Protein AF-A0A5J4WRU7-F1 (afdb_monomer)

Organism: NCBI:txid222440

Structure (mmCIF, N/CA/C/O backbone):
data_AF-A0A5J4WRU7-F1
#
_entry.id   AF-A0A5J4WRU7-F1
#
loop_
_atom_site.group_PDB
_atom_site.id
_atom_site.type_symbol
_atom_site.label_atom_id
_atom_site.label_alt_id
_atom_site.label_comp_id
_atom_site.label_asym_id
_atom_site.label_entity_id
_atom_site.label_seq_id
_atom_site.pdbx_PDB_ins_code
_atom_site.Cartn_x
_atom_site.Cartn_y
_atom_site.Cartn_z
_atom_site.occupancy
_atom_site.B_iso_or_equiv
_atom_site.auth_seq_id
_atom_site.auth_comp_id
_atom_site.auth_asym_id
_atom_site.auth_atom_id
_atom_site.pdbx_PDB_model_num
ATOM 1 N N . MET A 1 1 ? 45.100 0.100 -22.884 1.00 56.81 1 MET A N 1
ATOM 2 C CA . MET A 1 1 ? 43.752 0.332 -22.315 1.00 56.81 1 MET A CA 1
ATOM 3 C C . MET A 1 1 ? 43.927 0.961 -20.944 1.00 56.81 1 MET A C 1
ATOM 5 O O . MET A 1 1 ? 44.707 0.434 -20.164 1.00 56.81 1 MET A O 1
ATOM 9 N N . CYS A 1 2 ? 43.310 2.115 -20.687 1.00 66.25 2 CYS A N 1
ATOM 10 C CA . CYS A 1 2 ? 43.523 2.857 -19.444 1.00 66.25 2 CYS A CA 1
ATOM 11 C C . CYS A 1 2 ? 42.780 2.158 -18.286 1.00 66.25 2 CYS A C 1
ATOM 13 O O . CYS A 1 2 ? 41.562 1.990 -18.392 1.00 66.25 2 CYS A O 1
ATOM 15 N N . PRO A 1 3 ? 43.458 1.733 -17.206 1.00 76.00 3 PRO A N 1
ATOM 16 C CA . PRO A 1 3 ? 42.830 0.981 -16.115 1.00 76.00 3 PRO A CA 1
ATOM 17 C C . PRO A 1 3 ? 41.679 1.750 -15.449 1.00 76.00 3 PRO A C 1
ATOM 19 O O . PRO A 1 3 ? 40.687 1.147 -15.052 1.00 76.00 3 PRO A O 1
ATOM 22 N N . THR A 1 4 ? 41.735 3.083 -15.424 1.00 78.31 4 THR A N 1
ATOM 23 C CA . THR A 1 4 ? 40.661 3.960 -14.926 1.00 78.31 4 THR A CA 1
ATOM 24 C C . THR A 1 4 ? 39.339 3.803 -15.677 1.00 78.31 4 THR A C 1
ATOM 26 O O . THR A 1 4 ? 38.284 3.863 -15.052 1.00 78.31 4 THR A O 1
ATOM 29 N N . LEU A 1 5 ? 39.362 3.543 -16.988 1.00 78.44 5 LEU A N 1
ATOM 30 C CA . LEU A 1 5 ? 38.136 3.304 -17.764 1.00 78.44 5 LEU A CA 1
ATOM 31 C C . LEU A 1 5 ? 37.494 1.954 -17.424 1.00 78.44 5 LEU A C 1
ATOM 33 O O . LEU A 1 5 ? 36.272 1.835 -17.451 1.00 78.44 5 LEU A O 1
ATOM 37 N N . ILE A 1 6 ? 38.307 0.955 -17.072 1.00 79.25 6 ILE A N 1
ATOM 38 C CA . ILE A 1 6 ? 37.827 -0.370 -16.660 1.00 79.25 6 ILE A CA 1
ATOM 39 C C . ILE A 1 6 ? 37.179 -0.280 -15.275 1.00 79.25 6 ILE A C 1
ATOM 41 O O . ILE A 1 6 ? 36.079 -0.788 -15.082 1.00 79.25 6 ILE A O 1
ATOM 45 N N . PHE A 1 7 ? 37.807 0.421 -14.326 1.00 80.62 7 PHE A N 1
ATOM 46 C CA . PHE A 1 7 ? 37.205 0.645 -13.008 1.00 80.62 7 PHE A CA 1
ATOM 47 C C . PHE A 1 7 ? 35.910 1.457 -13.092 1.00 80.62 7 PHE A C 1
ATOM 49 O O . PHE A 1 7 ? 34.941 1.111 -12.423 1.00 80.62 7 PHE A O 1
ATOM 56 N N . LEU A 1 8 ? 35.855 2.480 -13.951 1.00 81.44 8 LEU A N 1
ATOM 57 C CA . LEU A 1 8 ? 34.637 3.259 -14.166 1.00 81.44 8 LEU A CA 1
ATOM 58 C C . LEU A 1 8 ? 33.511 2.409 -14.775 1.00 81.44 8 LEU A C 1
ATOM 60 O O . LEU A 1 8 ? 32.374 2.495 -14.317 1.00 81.44 8 LEU A O 1
ATOM 64 N N . SER A 1 9 ? 33.806 1.562 -15.769 1.00 78.19 9 SER A N 1
ATOM 65 C CA . SER A 1 9 ? 32.775 0.716 -16.389 1.00 78.19 9 SER A CA 1
ATOM 66 C C . SER A 1 9 ? 32.257 -0.361 -15.434 1.00 78.19 9 SER A C 1
ATOM 68 O O . SER A 1 9 ? 31.048 -0.588 -15.368 1.00 78.19 9 SER A O 1
ATOM 70 N N . LEU A 1 10 ? 33.143 -0.973 -14.642 1.00 76.25 10 LEU A N 1
ATOM 71 C CA . LEU A 1 10 ? 32.765 -1.943 -13.614 1.00 76.25 10 LEU A CA 1
ATOM 72 C C . LEU A 1 10 ? 31.945 -1.290 -12.498 1.00 76.25 10 LEU A C 1
ATOM 74 O O . LEU A 1 10 ? 30.965 -1.875 -12.040 1.00 76.25 10 LEU A O 1
ATOM 78 N N . TYR A 1 11 ? 32.300 -0.069 -12.097 1.00 77.00 11 TYR A N 1
ATOM 79 C CA . TYR A 1 11 ? 31.550 0.697 -11.104 1.00 77.00 11 TYR A CA 1
ATOM 80 C C . TYR A 1 11 ? 30.139 1.052 -11.597 1.00 77.00 11 TYR A C 1
ATOM 82 O O . TYR A 1 11 ? 29.166 0.855 -10.870 1.00 77.00 11 TYR A O 1
ATOM 90 N N . LEU A 1 12 ? 30.005 1.488 -12.854 1.00 73.12 12 LEU A N 1
ATOM 91 C CA . LEU A 1 12 ? 28.704 1.770 -13.475 1.00 73.12 12 LEU A CA 1
ATOM 92 C C . LEU A 1 12 ? 27.843 0.506 -13.634 1.00 73.12 12 LEU A C 1
ATOM 94 O O . LEU A 1 12 ? 26.636 0.540 -13.388 1.00 73.12 12 LEU A O 1
ATOM 98 N N . MET A 1 13 ? 28.452 -0.628 -13.992 1.00 71.81 13 MET A N 1
ATOM 99 C CA . MET A 1 13 ? 27.760 -1.920 -13.995 1.00 71.81 13 MET A CA 1
ATOM 100 C C . MET A 1 13 ? 27.267 -2.286 -12.592 1.00 71.81 13 MET A C 1
ATOM 102 O O . MET A 1 13 ? 26.095 -2.600 -12.427 1.00 71.81 13 MET A O 1
ATOM 106 N N . MET A 1 14 ? 28.111 -2.183 -11.563 1.00 69.19 14 MET A N 1
ATOM 107 C CA . MET A 1 14 ? 27.720 -2.497 -10.181 1.00 69.19 14 MET A CA 1
ATOM 108 C C . MET A 1 14 ? 26.562 -1.631 -9.680 1.00 69.19 14 MET A C 1
ATOM 110 O O . MET A 1 14 ? 25.648 -2.153 -9.044 1.00 69.19 14 MET A O 1
ATOM 114 N N . PHE A 1 15 ? 26.548 -0.342 -10.027 1.00 65.06 15 PHE A N 1
ATOM 115 C CA . PHE A 1 15 ? 25.448 0.558 -9.673 1.00 65.06 15 PHE A CA 1
ATOM 116 C C . PHE A 1 15 ? 24.118 0.169 -10.328 1.00 65.06 15 PHE A C 1
ATOM 118 O O . PHE A 1 15 ? 23.064 0.284 -9.713 1.00 65.06 15 PHE A O 1
ATOM 125 N N . THR A 1 16 ? 24.151 -0.318 -11.567 1.00 66.75 16 THR A N 1
ATOM 126 C CA . THR A 1 16 ? 22.931 -0.639 -12.325 1.00 66.75 16 THR A CA 1
ATOM 127 C C . THR A 1 16 ? 22.390 -2.040 -12.044 1.00 66.75 16 THR A C 1
ATOM 129 O O . THR A 1 16 ? 21.214 -2.294 -12.291 1.00 66.75 16 THR A O 1
ATOM 132 N N . ILE A 1 17 ? 23.205 -2.943 -11.489 1.00 70.75 17 ILE A N 1
ATOM 133 C CA . ILE A 1 17 ? 22.801 -4.321 -11.163 1.00 70.75 17 ILE A CA 1
ATOM 134 C C . ILE A 1 17 ? 21.774 -4.372 -10.025 1.00 70.75 17 ILE A C 1
ATOM 136 O O . ILE A 1 17 ? 20.971 -5.297 -9.996 1.00 70.75 17 ILE A O 1
ATOM 140 N N . GLY A 1 18 ? 21.792 -3.418 -9.092 1.00 70.62 18 GLY A N 1
ATOM 141 C CA . GLY A 1 18 ? 20.947 -3.459 -7.893 1.00 70.62 18 GLY A CA 1
ATOM 142 C C . GLY A 1 18 ? 19.512 -2.962 -8.078 1.00 70.62 18 GLY A C 1
ATOM 143 O O . GLY A 1 18 ? 18.672 -3.272 -7.239 1.00 70.62 18 GLY A O 1
ATOM 144 N N . HIS A 1 19 ? 19.235 -2.214 -9.147 1.00 82.06 19 HIS A N 1
ATOM 145 C CA . HIS A 1 19 ? 17.933 -1.585 -9.365 1.00 82.06 19 HIS A CA 1
ATOM 146 C C . HIS A 1 19 ? 17.038 -2.431 -10.264 1.00 82.06 19 HIS A C 1
ATOM 148 O O . HIS A 1 19 ? 17.501 -3.048 -11.227 1.00 82.06 19 HIS A O 1
ATOM 154 N N . ASP A 1 20 ? 15.744 -2.432 -9.966 1.00 86.88 20 ASP A N 1
ATOM 155 C CA . ASP A 1 20 ? 14.718 -2.968 -10.848 1.00 86.88 20 ASP A CA 1
ATOM 156 C C . ASP A 1 20 ? 14.647 -2.133 -12.151 1.00 86.88 20 ASP A C 1
ATOM 158 O O . ASP A 1 20 ? 15.290 -1.094 -12.298 1.00 86.88 20 ASP A O 1
ATOM 162 N N . ILE A 1 21 ? 13.903 -2.592 -13.158 1.00 89.19 21 ILE A N 1
ATOM 163 C CA . ILE A 1 21 ? 13.735 -1.850 -14.427 1.00 89.19 21 ILE A CA 1
ATOM 164 C C . ILE A 1 21 ? 12.466 -1.005 -14.416 1.00 89.19 21 ILE A C 1
ATOM 166 O O . ILE A 1 21 ? 12.392 0.024 -15.082 1.00 89.19 21 ILE A O 1
ATOM 170 N N . LYS A 1 22 ? 11.434 -1.488 -13.728 1.00 90.38 22 LYS A N 1
ATOM 171 C CA . LYS A 1 22 ? 10.154 -0.799 -13.600 1.00 90.38 22 LYS A CA 1
ATOM 172 C C . LYS A 1 22 ? 9.410 -1.303 -12.379 1.00 90.38 22 LYS A C 1
ATOM 174 O O . LYS A 1 22 ? 9.578 -2.463 -11.990 1.00 90.38 22 LYS A O 1
ATOM 179 N N . ALA A 1 23 ? 8.516 -0.470 -11.871 1.00 92.62 23 ALA A N 1
ATOM 180 C CA . ALA A 1 23 ? 7.528 -0.858 -10.885 1.00 92.62 23 ALA A CA 1
ATOM 181 C C . ALA A 1 23 ? 6.121 -0.486 -11.356 1.00 92.62 23 ALA A C 1
ATOM 183 O O . ALA A 1 23 ? 5.930 0.405 -12.183 1.00 92.62 23 ALA A O 1
ATOM 184 N N . THR A 1 24 ? 5.120 -1.179 -10.837 1.00 93.44 24 THR A N 1
ATOM 185 C CA . THR A 1 24 ? 3.712 -0.848 -11.033 1.00 93.44 24 THR A CA 1
ATOM 186 C C . THR A 1 24 ? 3.000 -0.990 -9.701 1.00 93.44 24 THR A C 1
ATOM 188 O O . THR A 1 24 ? 3.195 -1.970 -8.984 1.00 93.44 24 THR A O 1
ATOM 191 N N . VAL A 1 25 ? 2.187 0.006 -9.361 1.00 93.19 25 VAL A N 1
ATOM 192 C CA . VAL A 1 25 ? 1.379 0.014 -8.143 1.00 93.19 25 VAL A CA 1
ATOM 193 C C . VAL A 1 25 ? -0.078 0.032 -8.562 1.00 93.19 25 VAL A C 1
ATOM 195 O O . VAL A 1 25 ? -0.502 0.900 -9.320 1.00 93.19 25 VAL A O 1
ATOM 198 N N . THR A 1 26 ? -0.846 -0.937 -8.083 1.00 92.88 26 THR A N 1
ATOM 199 C CA . THR A 1 26 ? -2.276 -1.046 -8.379 1.00 92.88 26 THR A CA 1
ATOM 200 C C . THR A 1 26 ? -3.072 -1.193 -7.097 1.00 92.88 26 THR A C 1
ATOM 202 O O . THR A 1 26 ? -2.730 -1.985 -6.221 1.00 92.88 26 THR A O 1
ATOM 205 N N . TYR A 1 27 ? -4.155 -0.428 -6.997 1.00 91.75 27 TYR A N 1
ATOM 206 C CA . TYR A 1 27 ? -5.138 -0.549 -5.929 1.00 91.75 27 TYR A CA 1
ATOM 207 C C . TYR A 1 27 ? -6.409 -1.196 -6.479 1.00 91.75 27 TYR A C 1
ATOM 209 O O . TYR A 1 27 ? -6.994 -0.697 -7.441 1.00 91.75 27 TYR A O 1
ATOM 217 N N . ASN A 1 28 ? -6.838 -2.296 -5.864 1.00 92.25 28 ASN A N 1
ATOM 218 C CA . ASN A 1 28 ? -8.112 -2.938 -6.155 1.00 92.25 28 ASN A CA 1
ATOM 219 C C . ASN A 1 28 ? -9.129 -2.555 -5.061 1.00 92.25 28 ASN A C 1
ATOM 221 O O . ASN A 1 28 ? -8.993 -3.010 -3.919 1.00 92.25 28 ASN A O 1
ATOM 225 N N . PRO A 1 29 ? -10.152 -1.739 -5.381 1.00 87.06 29 PRO A N 1
ATOM 226 C CA . PRO A 1 29 ? -11.133 -1.281 -4.401 1.00 87.06 29 PRO A CA 1
ATOM 227 C C . PRO A 1 29 ? -12.106 -2.376 -3.950 1.00 87.06 29 PRO A C 1
ATOM 229 O O . PRO A 1 29 ? -12.610 -2.299 -2.830 1.00 87.06 29 PRO A O 1
ATOM 232 N N . ASN A 1 30 ? -12.354 -3.396 -4.780 1.00 89.38 30 ASN A N 1
ATOM 233 C CA . ASN A 1 30 ? -13.283 -4.482 -4.457 1.00 89.38 30 ASN A CA 1
ATOM 234 C C . ASN A 1 30 ? -12.697 -5.381 -3.368 1.00 89.38 30 ASN A C 1
ATOM 236 O O . ASN A 1 30 ? -13.337 -5.634 -2.349 1.00 89.38 30 ASN A O 1
ATOM 240 N N . ASP A 1 31 ? -11.439 -5.783 -3.553 1.00 89.50 31 ASP A N 1
ATOM 241 C CA . ASP A 1 31 ? -10.738 -6.666 -2.616 1.00 89.50 31 ASP A CA 1
ATOM 242 C C . ASP A 1 31 ? -10.024 -5.894 -1.499 1.00 89.50 31 ASP A C 1
ATOM 244 O O . ASP A 1 31 ? -9.497 -6.495 -0.562 1.00 89.50 31 ASP A O 1
ATOM 248 N N . LYS A 1 32 ? -10.004 -4.555 -1.582 1.00 90.06 32 LYS A N 1
ATOM 249 C CA . LYS A 1 32 ? -9.259 -3.664 -0.682 1.00 90.06 3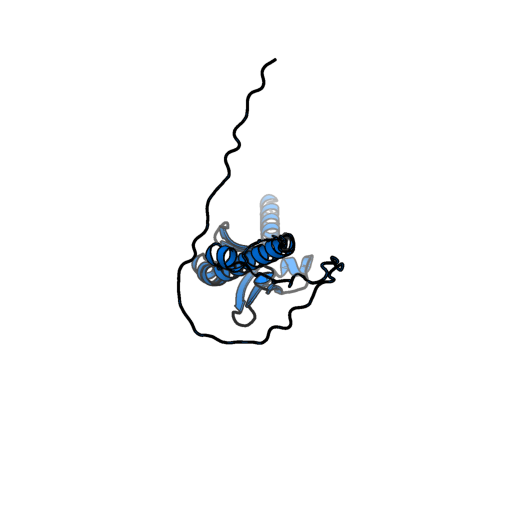2 LYS A CA 1
ATOM 250 C C . LYS A 1 32 ? -7.811 -4.132 -0.545 1.00 90.06 32 LYS A C 1
ATOM 252 O O . LYS A 1 32 ? -7.317 -4.384 0.562 1.00 90.06 32 LYS A O 1
ATOM 257 N N . THR A 1 33 ? -7.128 -4.242 -1.679 1.00 92.94 33 THR A N 1
ATOM 258 C CA . THR A 1 33 ? -5.720 -4.642 -1.745 1.00 92.94 33 THR A CA 1
ATOM 259 C C . THR A 1 33 ? -4.891 -3.649 -2.552 1.00 92.94 33 THR A C 1
ATOM 261 O O . THR A 1 33 ? -5.360 -3.080 -3.536 1.00 92.94 33 THR A O 1
ATOM 264 N N . ILE A 1 34 ? -3.641 -3.445 -2.136 1.00 93.06 34 ILE A N 1
ATOM 265 C CA . ILE A 1 34 ? -2.604 -2.803 -2.949 1.00 93.06 34 ILE A CA 1
ATOM 266 C C . ILE A 1 34 ? -1.640 -3.882 -3.412 1.00 93.06 34 ILE A C 1
ATOM 268 O O . ILE A 1 34 ? -1.139 -4.644 -2.587 1.00 93.06 34 ILE A O 1
ATOM 272 N N . THR A 1 35 ? -1.334 -3.906 -4.701 1.00 93.88 35 THR A N 1
ATOM 273 C CA . THR A 1 35 ? -0.273 -4.739 -5.263 1.00 93.88 35 THR A CA 1
ATOM 274 C C . THR A 1 35 ? 0.859 -3.855 -5.761 1.00 93.88 35 THR A C 1
ATOM 276 O O . THR A 1 35 ? 0.630 -2.897 -6.499 1.00 93.88 35 THR A O 1
ATOM 279 N N . VAL A 1 36 ? 2.077 -4.182 -5.339 1.00 93.56 36 VAL A N 1
ATOM 280 C CA . VAL A 1 36 ? 3.317 -3.590 -5.840 1.00 93.56 36 VAL A CA 1
ATOM 281 C C . VAL A 1 36 ? 4.032 -4.658 -6.651 1.00 93.56 36 VAL A C 1
ATOM 283 O O . VAL A 1 36 ? 4.370 -5.721 -6.126 1.00 93.56 36 VAL A O 1
ATOM 286 N N . GLU A 1 37 ? 4.242 -4.389 -7.931 1.00 93.88 37 GLU A N 1
ATOM 287 C CA . GLU A 1 37 ? 4.939 -5.283 -8.847 1.00 93.88 37 GLU A CA 1
ATOM 288 C C . GLU A 1 37 ? 6.227 -4.637 -9.333 1.00 93.88 37 GLU A C 1
ATOM 290 O O . GLU A 1 37 ? 6.192 -3.631 -10.033 1.00 93.88 37 GLU A O 1
ATOM 295 N N . ASN A 1 38 ? 7.362 -5.253 -9.024 1.00 91.38 38 ASN A N 1
ATOM 296 C CA . ASN A 1 38 ? 8.664 -4.830 -9.513 1.00 91.38 38 ASN A CA 1
ATOM 297 C C . ASN A 1 38 ? 9.175 -5.803 -1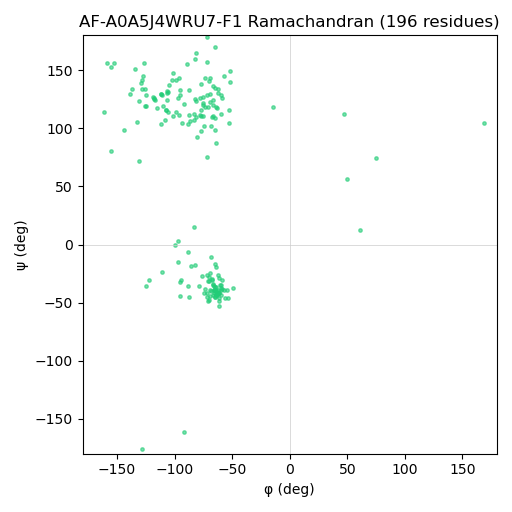0.575 1.00 91.38 38 ASN A C 1
ATOM 299 O O . ASN A 1 38 ? 9.176 -7.024 -10.381 1.00 91.38 38 ASN A O 1
ATOM 303 N N . VAL A 1 39 ? 9.655 -5.278 -11.700 1.00 91.88 39 VAL A N 1
ATOM 304 C CA . VAL A 1 39 ? 10.307 -6.079 -12.739 1.00 91.88 39 VAL A CA 1
ATOM 305 C C . VAL A 1 39 ? 11.809 -5.978 -12.586 1.00 91.88 39 VAL A C 1
ATOM 307 O O . VAL A 1 39 ? 12.401 -4.929 -12.821 1.00 91.88 39 VAL A O 1
ATOM 310 N N . ARG A 1 40 ? 12.419 -7.110 -12.246 1.00 87.62 40 ARG A N 1
ATOM 311 C CA . ARG A 1 40 ? 13.829 -7.197 -11.881 1.00 87.62 40 ARG A CA 1
ATOM 312 C C . ARG A 1 40 ? 14.750 -7.052 -13.079 1.00 87.62 40 ARG A C 1
ATOM 314 O O . ARG A 1 40 ? 14.487 -7.616 -14.149 1.00 87.62 40 ARG A O 1
ATOM 321 N N . ASN A 1 41 ? 15.878 -6.381 -12.866 1.00 86.75 41 ASN A N 1
ATOM 322 C CA . ASN A 1 41 ? 16.933 -6.266 -13.865 1.00 86.75 41 ASN A CA 1
ATOM 323 C C . ASN A 1 41 ? 17.475 -7.659 -14.264 1.00 86.75 41 ASN A C 1
ATOM 325 O O . ASN A 1 41 ? 17.831 -8.449 -13.390 1.00 86.75 41 ASN A O 1
ATOM 329 N N . PRO A 1 42 ? 17.551 -8.002 -15.567 1.00 84.38 42 PRO A N 1
ATOM 330 C CA . PRO A 1 42 ? 18.105 -9.252 -16.070 1.00 84.38 42 PRO A CA 1
ATOM 331 C C . PRO A 1 42 ? 19.470 -9.593 -15.486 1.00 84.38 42 PRO A C 1
ATOM 333 O O . PRO A 1 42 ? 19.718 -10.763 -15.210 1.00 84.38 42 PRO A O 1
ATOM 336 N N . ILE A 1 43 ? 20.330 -8.598 -15.259 1.00 80.75 43 ILE A N 1
ATOM 337 C CA . ILE A 1 43 ? 21.664 -8.831 -14.704 1.00 80.75 43 ILE A CA 1
ATOM 338 C C . ILE A 1 43 ? 21.554 -9.272 -13.239 1.00 80.75 43 ILE A C 1
ATOM 340 O O . ILE A 1 43 ? 22.134 -10.289 -12.862 1.00 80.75 43 ILE A O 1
ATOM 344 N N . PHE A 1 44 ? 20.710 -8.611 -12.437 1.00 78.69 44 PHE A N 1
ATOM 345 C CA . PHE A 1 44 ? 20.376 -9.073 -11.083 1.00 78.69 44 PHE A CA 1
ATOM 346 C C . PHE A 1 44 ? 19.797 -10.491 -11.089 1.00 78.69 44 PHE A C 1
ATOM 348 O O . PHE A 1 44 ? 20.107 -11.323 -10.227 1.00 78.69 44 PHE A O 1
ATOM 355 N N . ARG A 1 45 ? 18.964 -10.791 -12.092 1.00 79.75 45 ARG A N 1
ATOM 356 C CA . ARG A 1 45 ? 18.330 -12.103 -12.223 1.00 79.75 45 ARG A CA 1
ATOM 357 C C . ARG A 1 45 ? 19.310 -13.225 -12.520 1.00 79.75 45 ARG A C 1
ATOM 359 O O . ARG A 1 45 ? 19.091 -14.347 -12.064 1.00 79.75 45 ARG A O 1
ATOM 366 N N . LEU A 1 46 ? 20.364 -12.921 -13.270 1.00 78.50 46 LEU A N 1
ATOM 367 C CA . LEU A 1 46 ? 21.442 -13.857 -13.572 1.00 78.50 46 LEU A CA 1
ATOM 368 C C . LEU A 1 46 ? 22.297 -14.165 -12.334 1.00 78.50 46 LEU A C 1
ATOM 370 O O . LEU A 1 46 ? 22.789 -15.283 -12.218 1.00 78.50 46 LEU A O 1
ATOM 374 N N . ILE A 1 47 ? 22.442 -13.209 -11.409 1.00 78.62 47 ILE A N 1
ATOM 375 C CA . ILE A 1 47 ? 23.368 -13.316 -10.269 1.00 78.62 47 ILE A CA 1
ATOM 376 C C . ILE A 1 47 ? 22.686 -13.843 -8.996 1.00 78.62 47 ILE A C 1
ATOM 378 O O . ILE A 1 47 ? 23.244 -14.700 -8.319 1.00 78.62 47 ILE A O 1
ATOM 382 N N . CYS A 1 48 ? 21.493 -13.348 -8.650 1.00 73.38 48 CYS A N 1
ATOM 383 C CA . CYS A 1 48 ? 20.880 -13.604 -7.338 1.00 73.38 48 CYS A CA 1
ATOM 384 C C . CYS A 1 48 ? 19.468 -14.205 -7.426 1.00 73.38 48 CYS A C 1
ATOM 386 O O . CYS A 1 48 ? 19.075 -15.023 -6.596 1.00 73.38 48 CYS A O 1
ATOM 388 N N . CYS A 1 49 ? 18.670 -13.809 -8.424 1.00 72.69 49 CYS A N 1
ATOM 389 C CA . CYS A 1 49 ? 17.217 -13.960 -8.341 1.00 72.69 49 CYS A CA 1
ATOM 390 C C . CYS A 1 49 ? 16.545 -14.313 -9.677 1.00 72.69 49 CYS A C 1
ATOM 392 O O . CYS A 1 49 ? 16.181 -13.433 -10.445 1.00 72.69 49 CYS A O 1
ATOM 394 N N . LYS A 1 50 ? 16.240 -15.591 -9.932 1.00 78.56 50 LYS A N 1
ATOM 395 C CA . LYS A 1 50 ? 15.722 -16.030 -11.248 1.00 78.56 50 LYS A CA 1
ATOM 396 C C . LYS A 1 50 ? 14.369 -15.417 -11.663 1.00 78.56 50 LYS A C 1
ATOM 398 O O . LYS A 1 50 ? 14.096 -15.303 -12.865 1.00 78.56 50 LYS A O 1
ATOM 403 N N . SER A 1 51 ? 13.529 -15.003 -10.707 1.00 85.00 51 SER A N 1
ATOM 404 C CA . SER A 1 51 ? 12.207 -14.437 -11.016 1.00 85.00 51 SER A CA 1
ATOM 405 C C . SER A 1 51 ? 12.308 -13.121 -11.787 1.00 85.00 51 SER A C 1
ATOM 407 O O . SER A 1 51 ? 13.088 -12.242 -11.429 1.00 85.00 51 SER A O 1
ATOM 409 N N . LYS A 1 52 ? 11.497 -12.985 -12.843 1.00 87.00 52 LYS A N 1
ATOM 410 C CA . LYS A 1 52 ? 11.380 -11.748 -13.633 1.00 87.00 52 LYS A CA 1
ATOM 411 C C . LYS A 1 52 ? 10.621 -10.660 -12.889 1.00 87.00 52 LYS A C 1
ATOM 413 O O . LYS A 1 52 ? 10.968 -9.492 -13.014 1.00 87.00 52 LYS A O 1
ATOM 418 N N . VAL A 1 53 ? 9.588 -11.056 -12.160 1.00 90.06 53 VAL A N 1
ATOM 419 C CA . VAL A 1 53 ? 8.664 -10.149 -11.487 1.00 90.06 53 VAL A CA 1
ATOM 420 C C . VAL A 1 53 ? 8.608 -10.533 -10.017 1.00 90.06 53 VAL A C 1
ATOM 422 O O . VAL A 1 53 ? 8.526 -11.718 -9.679 1.00 90.06 53 VAL A O 1
ATOM 425 N N . LEU A 1 54 ? 8.693 -9.535 -9.151 1.00 88.69 54 LEU A N 1
ATOM 426 C CA . LEU A 1 54 ? 8.362 -9.651 -7.742 1.00 88.69 54 LEU A CA 1
ATOM 427 C C . LEU A 1 54 ? 7.058 -8.889 -7.525 1.00 88.69 54 LEU A C 1
ATOM 429 O O . LEU A 1 54 ? 7.057 -7.666 -7.574 1.00 88.69 54 LEU A O 1
ATOM 433 N N . ALA A 1 55 ? 5.968 -9.618 -7.310 1.00 91.31 55 ALA A N 1
ATOM 434 C CA . ALA A 1 55 ? 4.668 -9.049 -6.983 1.00 91.31 55 ALA A CA 1
ATOM 435 C C . ALA A 1 55 ? 4.366 -9.289 -5.503 1.00 91.31 55 ALA A C 1
ATOM 437 O O . ALA A 1 55 ? 4.511 -10.411 -5.008 1.00 91.31 55 ALA A O 1
ATOM 438 N N . GLN A 1 56 ? 3.965 -8.238 -4.797 1.00 90.88 56 GLN A N 1
ATOM 439 C CA . GLN A 1 56 ? 3.587 -8.291 -3.391 1.00 90.88 56 GLN A CA 1
ATOM 440 C C . GLN A 1 56 ? 2.252 -7.583 -3.203 1.00 90.88 56 GLN A C 1
ATOM 442 O O . GLN A 1 56 ? 2.105 -6.409 -3.538 1.00 90.88 56 GLN A O 1
ATOM 447 N N . THR A 1 57 ? 1.286 -8.311 -2.649 1.00 92.88 57 THR A N 1
ATOM 448 C CA . THR A 1 57 ? -0.076 -7.827 -2.430 1.00 92.88 57 THR A CA 1
ATOM 449 C C . THR A 1 57 ? -0.340 -7.682 -0.940 1.00 92.88 57 THR A C 1
ATOM 451 O O . THR A 1 57 ? -0.130 -8.612 -0.160 1.00 92.88 57 THR A O 1
ATOM 454 N N . TYR A 1 58 ? -0.842 -6.515 -0.553 1.00 91.75 58 TYR A N 1
ATOM 455 C CA . TYR A 1 58 ? -1.180 -6.154 0.813 1.00 91.75 58 TYR A CA 1
ATOM 456 C C . TYR A 1 58 ? -2.667 -5.858 0.925 1.00 91.75 58 TYR A C 1
ATOM 458 O O . TYR A 1 58 ? -3.186 -4.981 0.239 1.00 91.75 58 TYR A O 1
ATOM 466 N N . ALA A 1 59 ? -3.347 -6.546 1.839 1.00 92.00 59 ALA A N 1
ATOM 467 C CA . ALA A 1 59 ? -4.673 -6.129 2.271 1.00 92.00 59 ALA A CA 1
ATOM 468 C C . ALA A 1 59 ? -4.575 -4.794 3.021 1.00 92.00 59 ALA A C 1
ATOM 470 O O . ALA A 1 59 ? -3.699 -4.636 3.873 1.00 92.00 59 ALA A O 1
ATOM 471 N N . ILE A 1 60 ? -5.482 -3.851 2.748 1.00 90.81 60 ILE A N 1
ATOM 472 C CA . ILE A 1 60 ? -5.461 -2.503 3.347 1.00 90.81 60 ILE A CA 1
ATOM 473 C C . ILE A 1 60 ? -5.427 -2.548 4.880 1.00 90.81 60 ILE A C 1
ATOM 475 O O . ILE A 1 60 ? -4.688 -1.800 5.512 1.00 90.81 60 ILE A O 1
ATOM 479 N N . ASN A 1 61 ? -6.162 -3.475 5.495 1.00 89.00 61 ASN A N 1
ATOM 480 C CA . ASN A 1 61 ? -6.186 -3.644 6.951 1.00 89.00 61 ASN A CA 1
ATOM 481 C C . ASN A 1 61 ? -4.867 -4.176 7.547 1.00 89.00 61 ASN A C 1
ATOM 483 O O . ASN A 1 61 ? -4.723 -4.188 8.765 1.00 89.00 61 ASN A O 1
ATOM 487 N N . ARG A 1 62 ? -3.918 -4.632 6.723 1.00 89.81 62 ARG A N 1
ATOM 488 C CA . ARG A 1 62 ? -2.568 -5.047 7.133 1.00 89.81 62 ARG A CA 1
ATOM 489 C C . ARG A 1 62 ? -1.520 -3.965 6.887 1.00 89.81 62 ARG A C 1
ATOM 491 O O . ARG A 1 62 ? -0.348 -4.184 7.198 1.00 89.81 62 ARG A O 1
ATOM 498 N N . ILE A 1 63 ? -1.922 -2.818 6.348 1.00 92.31 63 ILE A N 1
ATOM 499 C CA . ILE A 1 63 ? -1.042 -1.688 6.073 1.00 92.31 63 ILE A CA 1
ATOM 500 C C . ILE A 1 63 ? -1.110 -0.707 7.245 1.00 92.31 63 ILE A C 1
ATOM 502 O O . ILE A 1 63 ? -2.180 -0.369 7.744 1.00 92.31 63 ILE A O 1
ATOM 506 N N . SER A 1 64 ? 0.064 -0.276 7.693 1.00 91.06 64 SER A N 1
ATOM 507 C CA . SER A 1 64 ? 0.244 0.779 8.687 1.00 91.06 64 SER A CA 1
ATOM 508 C C . SER A 1 64 ? 0.287 2.153 8.023 1.00 91.06 64 SER A C 1
ATOM 510 O O . SER A 1 64 ? -0.361 3.086 8.483 1.00 91.06 64 SER A O 1
ATOM 512 N N . ASN A 1 65 ? 1.043 2.280 6.929 1.00 91.81 65 ASN A N 1
ATOM 513 C CA . ASN A 1 65 ? 1.209 3.546 6.223 1.00 91.81 65 ASN A CA 1
ATOM 514 C C . ASN A 1 65 ? 1.578 3.318 4.751 1.00 91.81 65 ASN A C 1
ATOM 516 O O . ASN A 1 65 ? 2.223 2.323 4.413 1.00 91.81 65 ASN A O 1
ATOM 520 N N . ILE A 1 66 ? 1.209 4.280 3.909 1.00 93.19 66 ILE A N 1
ATOM 521 C CA . ILE A 1 66 ? 1.689 4.426 2.535 1.00 93.19 66 ILE A CA 1
ATOM 522 C C . ILE A 1 66 ? 2.206 5.848 2.322 1.00 93.19 66 ILE A C 1
ATOM 524 O O . ILE A 1 66 ? 1.629 6.819 2.830 1.00 93.19 66 ILE A O 1
ATOM 528 N N . SER A 1 67 ? 3.293 5.979 1.571 1.00 92.38 67 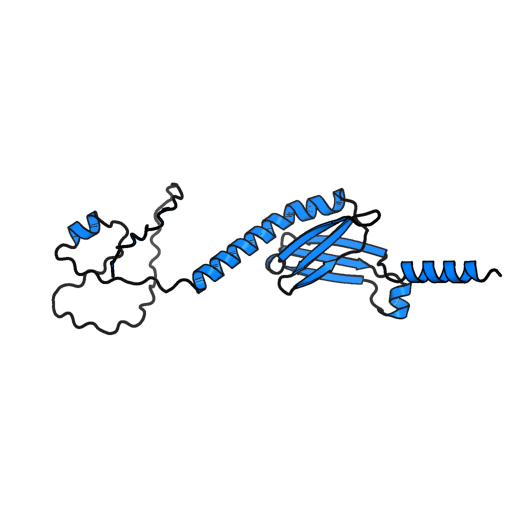SER A N 1
ATOM 529 C CA . SER A 1 67 ? 3.899 7.275 1.275 1.00 92.38 67 SER A CA 1
ATOM 530 C C . SER A 1 67 ? 4.652 7.278 -0.050 1.00 92.38 67 SER A C 1
ATOM 532 O O . SER A 1 67 ? 5.131 6.246 -0.521 1.00 92.38 67 SER A O 1
ATOM 534 N N . ASN A 1 68 ? 4.786 8.480 -0.611 1.00 92.44 68 ASN A N 1
ATOM 535 C CA . ASN A 1 68 ? 5.720 8.766 -1.691 1.00 92.44 68 ASN A CA 1
ATOM 536 C C . ASN A 1 68 ? 7.000 9.320 -1.083 1.00 92.44 68 ASN A C 1
ATOM 538 O O . ASN A 1 68 ? 6.957 10.269 -0.296 1.00 92.44 68 ASN A O 1
ATOM 542 N N . ILE A 1 69 ? 8.134 8.740 -1.452 1.00 91.44 69 ILE A N 1
ATOM 543 C CA . ILE A 1 69 ? 9.451 9.175 -0.993 1.00 91.44 69 ILE A CA 1
ATOM 544 C C . ILE A 1 69 ? 10.172 9.781 -2.187 1.00 91.44 69 ILE A C 1
ATOM 546 O O . ILE A 1 69 ? 10.246 9.163 -3.245 1.00 91.44 69 ILE A O 1
ATOM 550 N N . LYS A 1 70 ? 10.696 10.997 -2.030 1.00 90.88 70 LYS A N 1
ATOM 551 C CA . LYS A 1 70 ? 11.478 11.639 -3.084 1.00 90.88 70 LYS A CA 1
ATOM 552 C C . LYS A 1 70 ? 12.809 10.903 -3.260 1.00 90.88 70 LYS A C 1
ATOM 554 O O . LYS A 1 70 ? 13.575 10.778 -2.305 1.00 90.88 70 LYS A O 1
ATOM 559 N N . GLY A 1 71 ? 13.054 10.438 -4.475 1.00 86.62 71 GLY A N 1
ATOM 560 C CA . GLY A 1 71 ? 14.306 9.847 -4.917 1.00 86.62 71 GLY A CA 1
ATOM 561 C C . GLY A 1 71 ? 15.267 10.852 -5.541 1.00 86.62 71 GLY A C 1
ATOM 562 O O . GLY A 1 71 ? 15.133 12.065 -5.357 1.00 86.62 71 GLY A O 1
ATOM 563 N N . CYS A 1 72 ? 16.242 10.343 -6.298 1.00 83.50 72 CYS A N 1
ATOM 564 C CA . CYS A 1 72 ? 17.231 11.179 -6.983 1.00 83.50 72 CYS A CA 1
ATOM 565 C C . CYS A 1 72 ? 16.601 11.974 -8.138 1.00 83.50 72 CYS A C 1
ATOM 567 O O . CYS A 1 72 ? 16.790 13.187 -8.231 1.00 83.50 72 CYS A O 1
ATOM 569 N N . CYS A 1 73 ? 15.819 11.297 -8.983 1.00 83.62 73 CYS A N 1
ATOM 570 C CA . CYS A 1 73 ? 15.157 11.904 -10.145 1.00 83.62 73 CYS A CA 1
ATOM 571 C C . CYS A 1 73 ? 13.633 11.733 -10.125 1.00 83.62 73 CYS A C 1
ATOM 573 O O . CYS A 1 73 ? 12.915 12.607 -10.599 1.00 83.62 73 CYS A O 1
ATOM 575 N N . PHE A 1 74 ? 13.148 10.639 -9.541 1.00 92.62 74 PHE A N 1
ATOM 576 C CA . PHE A 1 74 ? 11.734 10.274 -9.475 1.00 92.62 74 PHE A CA 1
ATOM 577 C C . PHE A 1 74 ? 11.331 9.968 -8.030 1.00 92.62 74 PHE A C 1
ATOM 579 O O . PHE A 1 74 ? 12.121 10.141 -7.102 1.00 92.62 74 PHE A O 1
ATOM 586 N N . TYR A 1 75 ? 10.092 9.547 -7.820 1.00 93.31 75 TYR A N 1
ATOM 587 C CA . TYR A 1 75 ? 9.554 9.149 -6.528 1.00 93.31 75 TYR A CA 1
ATOM 588 C C . TYR A 1 75 ? 9.515 7.626 -6.394 1.00 93.31 75 TYR A C 1
ATOM 590 O O . TYR A 1 75 ? 9.283 6.889 -7.356 1.00 93.31 75 TYR A O 1
ATOM 598 N N . LYS A 1 76 ? 9.701 7.171 -5.156 1.00 93.31 76 LYS A N 1
ATOM 599 C CA . LYS A 1 76 ? 9.497 5.791 -4.721 1.00 93.31 76 LYS A CA 1
ATOM 600 C C . LYS A 1 76 ? 8.140 5.668 -4.059 1.00 93.31 76 LYS A C 1
ATOM 602 O O . LYS A 1 76 ? 7.763 6.526 -3.254 1.00 93.31 76 LYS A O 1
ATOM 607 N N . PHE A 1 77 ? 7.461 4.561 -4.309 1.00 94.31 77 PHE A N 1
ATOM 608 C CA . PHE A 1 77 ? 6.309 4.168 -3.518 1.00 94.31 77 PHE A CA 1
ATOM 609 C C . PHE A 1 77 ? 6.769 3.341 -2.316 1.00 94.31 77 PHE A C 1
ATOM 611 O O . PHE A 1 77 ? 7.579 2.426 -2.468 1.00 94.31 77 PHE A O 1
ATOM 618 N N . SER A 1 78 ? 6.260 3.660 -1.126 1.00 93.31 78 SER A N 1
ATOM 619 C CA . SER A 1 78 ? 6.591 2.967 0.119 1.00 93.31 78 SER A CA 1
ATOM 620 C C . SER A 1 78 ? 5.330 2.469 0.812 1.00 93.31 78 SER A C 1
ATOM 622 O O . SER A 1 78 ? 4.419 3.249 1.090 1.00 93.31 78 SER A O 1
ATOM 624 N N . VAL A 1 79 ? 5.314 1.184 1.164 1.00 93.62 79 VAL A N 1
ATOM 625 C CA . VAL A 1 79 ? 4.267 0.549 1.975 1.00 93.62 79 VAL A CA 1
ATOM 626 C C . VAL A 1 79 ? 4.893 0.002 3.245 1.00 93.62 79 VAL A C 1
ATOM 628 O O . VAL A 1 79 ? 5.851 -0.770 3.200 1.00 93.62 79 VAL A O 1
ATOM 631 N N . VAL A 1 80 ? 4.328 0.379 4.387 1.00 92.81 80 VAL A N 1
ATOM 632 C CA . VAL A 1 80 ? 4.704 -0.157 5.696 1.00 92.81 80 VAL A CA 1
ATOM 633 C C . VAL A 1 80 ? 3.586 -1.072 6.162 1.00 92.81 80 VAL A C 1
ATOM 635 O O . VAL A 1 80 ? 2.468 -0.609 6.390 1.00 92.81 80 VAL A O 1
ATOM 638 N N . SER A 1 81 ? 3.866 -2.364 6.312 1.00 91.38 81 SER A N 1
ATOM 639 C CA . SER A 1 81 ? 2.898 -3.307 6.878 1.00 91.38 81 SER A CA 1
ATOM 640 C C . SER A 1 81 ? 2.903 -3.267 8.410 1.00 91.38 81 SER A C 1
ATOM 642 O O . SER A 1 81 ? 3.876 -2.855 9.043 1.00 91.38 81 SER A O 1
ATOM 644 N N . LEU A 1 82 ? 1.825 -3.745 9.032 1.00 85.44 82 LEU A N 1
ATOM 645 C CA . LEU A 1 82 ? 1.744 -3.901 10.491 1.00 85.44 82 LEU A CA 1
ATOM 646 C C . LEU A 1 82 ? 2.754 -4.919 11.046 1.00 85.44 82 LEU A C 1
ATOM 648 O O . LEU A 1 82 ? 3.073 -4.873 12.228 1.00 85.44 82 LEU A O 1
ATOM 652 N N . GLY A 1 83 ? 3.278 -5.811 10.199 1.00 78.12 83 GLY A N 1
ATOM 653 C CA . GLY A 1 83 ? 4.362 -6.736 10.543 1.00 78.12 83 GLY A CA 1
ATOM 654 C C . GLY A 1 83 ? 5.759 -6.119 10.427 1.00 78.12 83 GLY A C 1
ATOM 655 O O . GLY A 1 83 ? 6.729 -6.863 10.353 1.00 78.12 83 GLY A O 1
ATOM 656 N N . GLN A 1 84 ? 5.861 -4.786 10.344 1.00 68.81 84 GLN A N 1
ATOM 657 C CA . GLN A 1 84 ? 7.102 -4.017 10.166 1.00 68.81 84 GLN A CA 1
ATOM 658 C C . GLN A 1 84 ? 7.879 -4.314 8.873 1.00 68.81 84 GLN A C 1
ATOM 660 O O . GLN A 1 84 ? 9.003 -3.845 8.707 1.00 68.81 84 GLN A O 1
ATOM 665 N N . SER A 1 85 ? 7.286 -5.027 7.910 1.00 82.56 85 SER A N 1
ATOM 666 C CA . SER A 1 85 ? 7.886 -5.143 6.582 1.00 82.56 85 SER A CA 1
ATOM 667 C C . SER A 1 85 ? 7.706 -3.821 5.836 1.00 82.56 85 SER A C 1
ATOM 669 O O . SER A 1 85 ? 6.570 -3.404 5.581 1.00 82.56 85 SER A O 1
ATOM 671 N N . ILE A 1 86 ? 8.815 -3.182 5.476 1.00 87.44 86 ILE A N 1
ATOM 672 C CA . ILE A 1 86 ? 8.825 -2.006 4.608 1.00 87.44 86 ILE A CA 1
ATOM 673 C C . ILE A 1 86 ? 9.125 -2.476 3.195 1.00 87.44 86 ILE A C 1
ATOM 675 O O . ILE A 1 86 ? 10.118 -3.166 2.963 1.00 87.44 86 ILE A O 1
ATOM 679 N N . ILE A 1 87 ? 8.258 -2.103 2.262 1.00 88.44 87 ILE A N 1
ATOM 680 C CA . ILE A 1 87 ? 8.431 -2.396 0.843 1.00 88.44 87 ILE A CA 1
ATOM 681 C C . ILE A 1 87 ? 8.526 -1.078 0.117 1.00 88.44 87 ILE A C 1
ATOM 683 O O . ILE A 1 87 ? 7.662 -0.217 0.276 1.00 88.44 87 ILE A O 1
ATOM 687 N N . GLN A 1 88 ? 9.594 -0.936 -0.654 1.00 90.12 88 GLN A N 1
ATOM 688 C CA . GLN A 1 88 ? 9.880 0.254 -1.430 1.00 90.12 88 GLN A CA 1
ATOM 689 C C . GLN A 1 88 ? 10.181 -0.145 -2.863 1.00 90.12 88 GLN A C 1
ATOM 691 O O . GLN A 1 88 ? 10.866 -1.138 -3.112 1.00 90.12 88 GLN A O 1
ATOM 696 N N . THR A 1 89 ? 9.654 0.633 -3.797 1.00 92.06 89 THR A N 1
ATOM 697 C CA . THR A 1 89 ? 10.079 0.575 -5.194 1.00 92.06 89 THR A CA 1
ATOM 698 C C . THR A 1 89 ? 11.361 1.385 -5.373 1.00 92.06 89 THR A C 1
ATOM 700 O O . THR A 1 89 ? 11.698 2.223 -4.533 1.00 92.06 89 THR A O 1
ATOM 703 N N . ASP A 1 90 ? 12.054 1.193 -6.491 1.00 90.62 90 ASP A N 1
ATOM 704 C CA . ASP A 1 90 ? 13.053 2.165 -6.938 1.00 90.62 90 ASP A CA 1
ATOM 705 C C . ASP A 1 90 ? 12.389 3.455 -7.465 1.00 90.62 90 ASP A C 1
ATOM 707 O O . ASP A 1 90 ? 11.158 3.593 -7.477 1.00 90.62 90 ASP A O 1
ATOM 711 N N . ASP A 1 91 ? 13.233 4.413 -7.859 1.00 91.50 91 ASP A N 1
ATOM 712 C CA . ASP A 1 91 ? 12.876 5.744 -8.365 1.00 91.50 91 ASP A CA 1
ATOM 713 C C . ASP A 1 91 ? 12.275 5.657 -9.777 1.00 91.50 91 ASP A C 1
ATOM 715 O O . ASP A 1 91 ? 12.944 5.983 -10.758 1.00 91.50 91 ASP A O 1
ATOM 719 N N . PHE A 1 92 ? 11.021 5.212 -9.892 1.00 90.94 92 PHE A N 1
ATOM 720 C CA . PHE A 1 92 ? 10.347 5.065 -11.192 1.00 90.94 92 PHE A CA 1
ATOM 721 C C . PHE A 1 92 ? 9.204 6.037 -11.442 1.00 90.94 92 PHE A C 1
ATOM 723 O O . PHE A 1 92 ? 8.863 6.245 -12.601 1.00 90.94 92 PHE A O 1
ATOM 730 N N . PHE A 1 93 ? 8.587 6.583 -10.397 1.00 92.19 93 PHE A N 1
ATOM 731 C CA . PHE A 1 93 ? 7.299 7.248 -10.550 1.00 92.19 93 PHE A CA 1
ATOM 732 C C . PHE A 1 93 ? 7.418 8.762 -10.559 1.00 92.19 93 PHE A C 1
ATOM 734 O O . PHE A 1 93 ? 8.142 9.356 -9.754 1.00 92.19 93 PHE A O 1
ATOM 741 N N . GLU A 1 94 ? 6.624 9.417 -11.390 1.00 91.62 94 GLU A N 1
ATOM 742 C CA . GLU A 1 94 ? 6.348 10.831 -11.186 1.00 91.62 94 GLU A CA 1
ATOM 743 C C . GLU A 1 94 ? 5.423 11.030 -9.978 1.00 91.62 94 GLU A C 1
ATOM 745 O O . GLU A 1 94 ? 4.663 10.149 -9.568 1.00 91.62 94 GLU A O 1
ATOM 750 N N . GLN A 1 95 ? 5.459 12.228 -9.392 1.00 85.50 95 GLN A N 1
ATOM 751 C CA . GLN A 1 95 ? 4.587 12.550 -8.262 1.00 85.50 95 GLN A CA 1
ATOM 752 C C . GLN A 1 95 ? 3.103 12.401 -8.631 1.00 85.50 95 GLN A C 1
ATOM 754 O O . GLN A 1 95 ? 2.305 11.925 -7.826 1.00 85.50 95 GLN A O 1
ATOM 759 N N . SER A 1 96 ? 2.751 12.794 -9.855 1.00 88.94 96 SER A N 1
ATOM 760 C CA . SER A 1 96 ? 1.405 12.726 -10.430 1.00 88.94 96 SER A CA 1
ATOM 761 C C . SER A 1 96 ? 0.860 11.299 -10.536 1.00 88.94 96 SER A C 1
ATOM 763 O O . SER A 1 96 ? -0.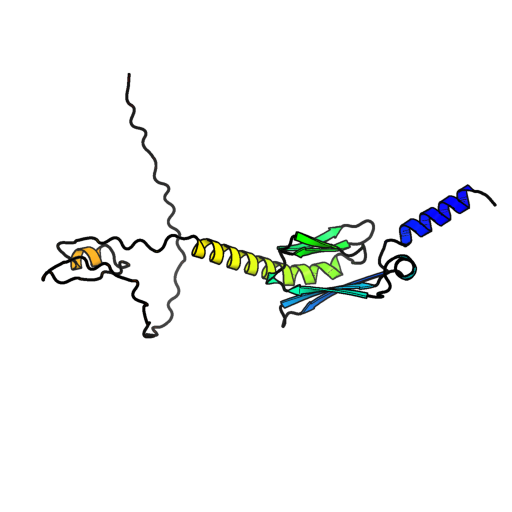350 11.116 -10.442 1.00 88.94 96 SER A O 1
ATOM 765 N N . GLU A 1 97 ? 1.721 10.293 -10.693 1.00 89.19 97 GLU A N 1
ATOM 766 C CA . GLU A 1 97 ? 1.305 8.896 -10.864 1.00 89.19 97 GLU A CA 1
ATOM 767 C C . GLU A 1 97 ? 0.918 8.244 -9.534 1.00 89.19 97 GLU A C 1
ATOM 769 O O . GLU A 1 97 ? -0.018 7.446 -9.474 1.00 89.19 97 GLU A O 1
ATOM 774 N N . LEU A 1 98 ? 1.610 8.599 -8.447 1.00 89.25 98 LEU A N 1
ATOM 775 C CA . LEU A 1 98 ? 1.380 7.987 -7.138 1.00 89.25 98 LEU A CA 1
ATOM 776 C C . LEU A 1 98 ? 0.403 8.769 -6.254 1.00 89.25 98 LEU A C 1
ATOM 778 O O . LEU A 1 98 ? -0.282 8.156 -5.431 1.00 89.25 98 LEU A O 1
ATOM 782 N N . SER A 1 99 ? 0.331 10.100 -6.381 1.00 88.25 99 SER A N 1
ATOM 783 C CA . SER A 1 99 ? -0.558 10.926 -5.545 1.00 88.25 99 SER A CA 1
ATOM 784 C C . SER A 1 99 ? -2.021 10.459 -5.563 1.00 88.25 99 SER A C 1
ATOM 786 O O . SER A 1 99 ? -2.563 10.268 -4.475 1.00 88.25 99 SER A O 1
ATOM 788 N N . PRO A 1 100 ? -2.648 10.153 -6.719 1.00 89.31 100 PRO A N 1
ATOM 789 C CA . PRO A 1 100 ? -4.044 9.712 -6.750 1.00 89.31 100 PRO A CA 1
ATOM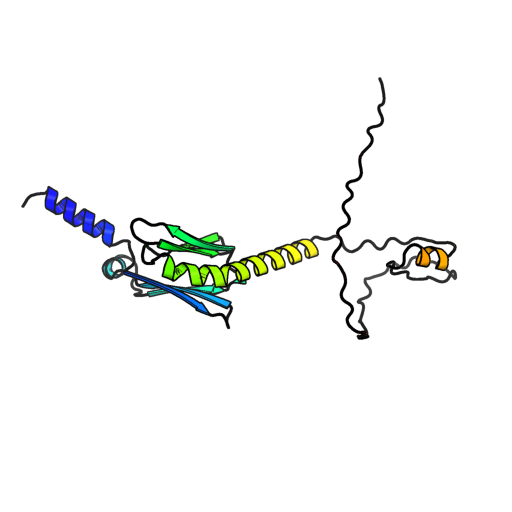 790 C C . PRO A 1 100 ? -4.273 8.401 -5.989 1.00 89.31 100 PRO A C 1
ATOM 792 O O . PRO A 1 100 ? -5.270 8.244 -5.286 1.00 89.31 100 PRO A O 1
ATOM 795 N N . ILE A 1 101 ? -3.332 7.456 -6.087 1.00 89.19 101 ILE A N 1
ATOM 796 C CA . ILE A 1 101 ? -3.418 6.175 -5.373 1.00 89.19 101 ILE A CA 1
ATOM 797 C C . ILE A 1 101 ? -3.340 6.421 -3.865 1.00 89.19 101 ILE A C 1
ATOM 799 O O . ILE A 1 101 ? -4.138 5.873 -3.104 1.00 89.19 101 ILE A O 1
ATOM 803 N N . ILE A 1 102 ? -2.405 7.263 -3.421 1.00 91.44 102 ILE A N 1
ATOM 804 C CA . ILE A 1 102 ? -2.256 7.576 -1.997 1.00 91.44 102 ILE A CA 1
ATOM 805 C C . ILE A 1 102 ? -3.479 8.309 -1.458 1.00 91.44 102 ILE A C 1
ATOM 807 O O . ILE A 1 102 ? -3.971 7.939 -0.394 1.00 91.44 102 ILE A O 1
ATOM 811 N N . GLU A 1 103 ? -3.986 9.306 -2.176 1.00 91.38 103 GLU A N 1
ATOM 812 C CA . GLU A 1 103 ? -5.158 10.083 -1.764 1.00 91.38 103 GLU A CA 1
ATOM 813 C C . GLU A 1 103 ? -6.405 9.208 -1.598 1.00 91.38 103 GLU A C 1
ATOM 815 O O . GLU A 1 103 ? -7.161 9.393 -0.646 1.00 91.38 103 GLU A O 1
ATOM 820 N N . VAL A 1 104 ? -6.591 8.207 -2.463 1.00 89.88 104 VAL A N 1
ATOM 821 C CA . VAL A 1 104 ? -7.722 7.271 -2.370 1.00 89.88 104 VAL A CA 1
ATOM 822 C C . VAL A 1 104 ? -7.535 6.263 -1.235 1.00 89.88 104 VAL A C 1
ATOM 824 O O . VAL A 1 104 ? -8.480 5.929 -0.515 1.00 89.88 104 VAL A O 1
ATOM 827 N N . VAL A 1 105 ? -6.322 5.742 -1.064 1.00 91.38 105 VAL A N 1
ATOM 828 C CA . VAL A 1 105 ? -6.102 4.598 -0.177 1.00 91.38 105 VAL A CA 1
ATOM 829 C C . VAL A 1 105 ? -5.826 5.010 1.268 1.00 91.38 105 VAL A C 1
ATOM 831 O O . VAL A 1 105 ? -6.281 4.333 2.196 1.00 91.38 105 VAL A O 1
ATOM 834 N N . LYS A 1 106 ? -5.118 6.122 1.484 1.00 92.81 106 LYS A N 1
ATOM 835 C CA . LYS A 1 106 ? -4.700 6.578 2.816 1.00 92.81 106 LYS A CA 1
ATOM 836 C C . LYS A 1 106 ? -5.877 6.755 3.789 1.00 92.81 106 LYS A C 1
ATOM 838 O O . LYS A 1 106 ? -5.793 6.182 4.874 1.00 92.81 106 LYS A O 1
ATOM 843 N N . PRO A 1 107 ? -7.011 7.386 3.415 1.00 91.44 107 PRO A N 1
ATOM 844 C CA . PRO A 1 107 ? -8.162 7.495 4.315 1.00 91.44 107 PRO A CA 1
ATOM 845 C C . PRO A 1 107 ? -8.728 6.132 4.733 1.00 91.44 107 PRO A C 1
ATOM 847 O O . PRO A 1 107 ? -9.163 5.953 5.869 1.00 91.44 107 PRO A O 1
ATOM 850 N N . THR A 1 108 ? -8.696 5.147 3.830 1.00 90.12 108 THR A N 1
ATOM 851 C CA . THR A 1 108 ? -9.175 3.786 4.116 1.00 90.12 108 THR A CA 1
ATOM 852 C C . THR A 1 108 ? -8.254 3.074 5.109 1.00 90.12 108 THR A C 1
ATOM 854 O O . THR A 1 108 ? -8.735 2.372 6.002 1.00 90.12 108 THR A O 1
ATOM 857 N N . ILE A 1 109 ? -6.937 3.269 4.983 1.00 92.00 109 ILE A N 1
ATOM 858 C CA . ILE A 1 109 ? -5.955 2.777 5.958 1.00 92.00 109 ILE A CA 1
ATOM 859 C C . ILE A 1 109 ? -6.222 3.421 7.320 1.00 92.00 109 ILE A C 1
ATOM 861 O O . ILE A 1 109 ? -6.417 2.698 8.298 1.00 92.00 109 ILE A O 1
ATOM 865 N N . ASP A 1 110 ? -6.297 4.751 7.376 1.00 91.81 110 ASP A N 1
ATOM 866 C CA . ASP A 1 110 ? -6.466 5.509 8.619 1.00 91.81 110 ASP A CA 1
ATOM 867 C C . ASP A 1 110 ? -7.762 5.119 9.351 1.00 91.81 110 ASP A C 1
ATOM 869 O O . ASP A 1 110 ? -7.747 4.854 10.556 1.00 91.81 110 ASP A O 1
ATOM 873 N N . ALA A 1 111 ? -8.871 4.969 8.620 1.00 88.88 111 ALA A N 1
ATOM 874 C CA . ALA A 1 111 ? -10.138 4.492 9.175 1.00 88.88 111 ALA A CA 1
ATOM 875 C C . ALA A 1 111 ? -10.028 3.067 9.747 1.00 88.88 111 ALA A C 1
ATOM 877 O O . ALA A 1 111 ? -10.532 2.791 10.838 1.00 88.88 111 ALA A O 1
ATOM 878 N N . ALA A 1 112 ? -9.334 2.159 9.050 1.00 87.44 112 ALA A N 1
ATOM 879 C CA . ALA A 1 112 ? -9.101 0.804 9.547 1.00 87.44 112 ALA A CA 1
ATOM 880 C C . ALA A 1 112 ? -8.225 0.795 10.812 1.00 87.44 112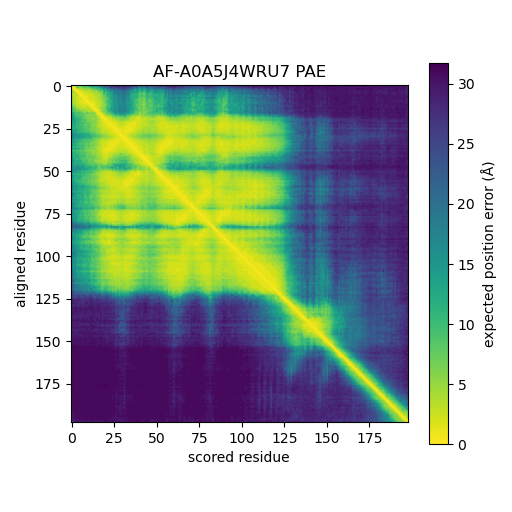 ALA A C 1
ATOM 882 O O . ALA A 1 112 ? -8.464 -0.010 11.715 1.00 87.44 112 ALA A O 1
ATOM 883 N N . ARG A 1 113 ? -7.229 1.689 10.901 1.00 87.62 113 ARG A N 1
ATOM 884 C CA . ARG A 1 113 ? -6.386 1.840 12.099 1.00 87.62 113 ARG A CA 1
ATOM 885 C C . ARG A 1 113 ? -7.188 2.375 13.282 1.00 87.62 113 ARG A C 1
ATOM 887 O O . ARG A 1 113 ? -7.050 1.848 14.385 1.00 87.62 113 ARG A O 1
ATOM 894 N N . LEU A 1 114 ? -8.043 3.370 13.053 1.00 89.12 114 LEU A N 1
ATOM 895 C CA . LEU A 1 114 ? -8.909 3.933 14.088 1.00 89.12 114 LEU A CA 1
ATOM 896 C C . LEU A 1 114 ? -9.867 2.878 14.654 1.00 89.12 114 LEU A C 1
ATOM 898 O O . LEU A 1 114 ? -9.980 2.739 15.871 1.00 89.12 114 LEU A O 1
ATOM 902 N N . LEU A 1 115 ? -10.513 2.102 13.782 1.00 86.88 115 LEU A N 1
ATOM 903 C CA . LEU A 1 115 ? -11.437 1.046 14.192 1.00 86.88 115 LEU A CA 1
ATOM 904 C C . LEU A 1 115 ? -10.732 -0.042 15.015 1.00 86.88 115 LEU A C 1
ATOM 906 O O . LEU A 1 115 ? -11.249 -0.481 16.040 1.00 86.88 115 LEU A O 1
ATOM 910 N N . GLU A 1 116 ? -9.523 -0.440 14.621 1.00 84.75 116 GLU A N 1
ATOM 911 C CA . GLU A 1 116 ? -8.738 -1.400 15.400 1.00 84.75 116 GLU A CA 1
ATOM 912 C C . GLU A 1 116 ? -8.316 -0.830 16.765 1.00 84.75 116 GLU A C 1
ATOM 914 O O . GLU A 1 116 ? -8.374 -1.535 17.773 1.00 84.75 116 GLU A O 1
ATOM 919 N N . ALA A 1 117 ? -7.936 0.451 16.830 1.00 84.88 117 ALA A N 1
ATOM 920 C CA . ALA A 1 117 ? -7.618 1.113 18.094 1.00 84.88 117 ALA A CA 1
ATOM 921 C C . ALA A 1 117 ? -8.827 1.137 19.046 1.00 84.88 117 ALA A C 1
ATOM 923 O O . ALA A 1 117 ? -8.678 0.832 20.231 1.00 84.88 117 ALA A O 1
ATOM 924 N N . GLN A 1 118 ? -10.027 1.414 18.527 1.00 86.62 118 GLN A N 1
ATOM 925 C CA . GLN A 1 118 ? -11.273 1.361 19.299 1.00 86.62 118 GLN A CA 1
ATOM 926 C C . GLN A 1 118 ? -11.579 -0.053 19.807 1.00 86.62 118 GLN A C 1
ATOM 928 O O . GLN A 1 118 ? -11.925 -0.222 20.974 1.00 86.62 118 GLN A O 1
ATOM 933 N N . GLN A 1 119 ? -11.403 -1.081 18.972 1.00 85.00 119 GLN A N 1
ATOM 934 C CA . GLN A 1 119 ? -11.611 -2.476 19.379 1.00 85.00 119 GLN A CA 1
ATOM 935 C C . GLN A 1 119 ? -10.642 -2.909 20.480 1.00 85.00 119 GLN A C 1
ATOM 937 O O . GLN A 1 119 ? -11.053 -3.551 21.445 1.00 85.00 119 GLN A O 1
ATOM 942 N N . ARG A 1 120 ? -9.363 -2.530 20.374 1.00 80.19 120 ARG A N 1
ATOM 943 C CA . ARG A 1 120 ? -8.376 -2.801 21.429 1.00 80.19 120 ARG A CA 1
ATOM 944 C C . ARG A 1 120 ? -8.733 -2.083 22.728 1.00 80.19 120 ARG A C 1
ATOM 946 O O . ARG A 1 120 ? -8.647 -2.691 23.788 1.00 80.19 120 ARG A O 1
ATOM 953 N N . ALA A 1 121 ? -9.169 -0.825 22.649 1.00 79.56 121 ALA A N 1
ATOM 954 C CA . ALA A 1 121 ? -9.620 -0.079 23.820 1.00 79.56 121 ALA A CA 1
ATOM 955 C C . ALA A 1 121 ? -10.844 -0.739 24.480 1.00 79.56 121 ALA A C 1
ATOM 957 O O . ALA A 1 121 ? -10.872 -0.887 25.699 1.00 79.56 121 ALA A O 1
ATOM 958 N N . ALA A 1 122 ? -11.810 -1.209 23.686 1.00 75.69 122 ALA A N 1
ATOM 959 C CA . ALA A 1 122 ? -12.988 -1.919 24.184 1.00 75.69 122 ALA A CA 1
ATOM 960 C C . ALA A 1 122 ? -12.646 -3.278 24.822 1.00 75.69 122 ALA A C 1
ATOM 962 O O . ALA A 1 122 ? -13.263 -3.652 25.812 1.00 75.69 122 ALA A O 1
ATOM 963 N N . ALA A 1 123 ? -11.651 -4.000 24.298 1.00 73.81 123 ALA A N 1
ATOM 964 C CA . ALA A 1 123 ? -11.213 -5.281 24.857 1.00 73.81 123 ALA A CA 1
ATOM 965 C C . ALA A 1 123 ? -10.506 -5.149 26.219 1.00 73.81 123 ALA A C 1
ATOM 967 O O . ALA A 1 123 ? -10.472 -6.107 26.988 1.00 73.81 123 ALA A O 1
ATOM 968 N N . ILE A 1 124 ? -9.920 -3.983 26.503 1.00 74.31 124 ILE A N 1
ATOM 969 C CA . ILE A 1 124 ? -9.203 -3.694 27.756 1.00 74.31 124 ILE A CA 1
ATOM 970 C C . ILE A 1 124 ? -10.111 -2.957 28.753 1.00 74.31 124 ILE A C 1
ATOM 972 O O . ILE A 1 124 ? -9.798 -2.887 29.942 1.00 74.31 124 ILE A O 1
ATOM 976 N N . ALA A 1 125 ? -11.243 -2.416 28.292 1.00 66.88 125 ALA A N 1
ATOM 977 C CA . ALA A 1 125 ? -12.204 -1.766 29.164 1.00 66.88 125 ALA A CA 1
ATOM 978 C C . ALA A 1 125 ? -12.691 -2.771 30.226 1.00 66.88 125 ALA A C 1
ATOM 980 O O . ALA A 1 125 ? -13.130 -3.870 29.868 1.00 66.88 125 ALA A O 1
ATOM 981 N N . PRO A 1 126 ? -12.605 -2.434 31.528 1.00 61.22 126 PRO A N 1
ATOM 982 C CA . PRO A 1 126 ? -13.139 -3.299 32.567 1.00 61.22 126 PRO A CA 1
ATOM 983 C C . PRO A 1 126 ? -14.629 -3.543 32.293 1.00 61.22 126 PRO A C 1
ATOM 985 O O . PRO A 1 126 ? -15.307 -2.635 31.794 1.00 61.22 126 PRO A O 1
ATOM 988 N N . PRO A 1 127 ? -15.152 -4.748 32.594 1.00 61.03 127 PRO A N 1
ATOM 989 C CA . PRO A 1 127 ? -16.574 -5.015 32.440 1.00 61.03 127 PRO A CA 1
ATOM 990 C C . PRO A 1 127 ? -17.358 -3.919 33.171 1.00 61.03 127 PRO A C 1
ATOM 992 O O . PRO A 1 127 ? -16.916 -3.486 34.242 1.00 61.03 127 PRO A O 1
ATOM 995 N N . PRO A 1 128 ? -18.479 -3.437 32.600 1.00 58.91 128 PRO A N 1
ATOM 996 C CA . PRO A 1 128 ? -19.257 -2.374 33.217 1.00 58.91 128 PRO A CA 1
ATOM 997 C C . PRO A 1 128 ? -19.566 -2.774 34.659 1.00 58.91 128 PRO A C 1
ATOM 999 O O . PRO A 1 128 ? -20.209 -3.796 34.905 1.00 58.91 128 PRO A O 1
ATOM 1002 N N . GLN A 1 129 ? -19.041 -2.006 35.615 1.00 53.44 129 GLN A N 1
ATOM 1003 C CA . GLN A 1 129 ? -19.270 -2.275 37.026 1.00 53.44 129 GLN A CA 1
ATOM 1004 C C . GLN A 1 129 ? -20.753 -2.035 37.308 1.00 53.44 129 GLN A C 1
ATOM 1006 O O . GLN A 1 129 ? -21.232 -0.903 37.250 1.00 53.44 129 GLN A O 1
ATOM 1011 N N . GLN A 1 130 ? -21.491 -3.107 37.587 1.00 56.12 130 GLN A N 1
ATOM 1012 C CA . GLN A 1 130 ? -22.856 -3.003 38.081 1.00 56.12 130 GLN A CA 1
ATOM 1013 C C . GLN A 1 130 ? -22.791 -2.561 39.544 1.00 56.12 130 GLN A C 1
ATOM 1015 O O . GLN A 1 130 ? -22.474 -3.350 40.433 1.00 56.12 130 GLN A O 1
ATOM 1020 N N . ILE A 1 131 ? -23.044 -1.277 39.793 1.00 56.31 131 ILE A N 1
ATOM 1021 C CA . ILE A 1 131 ? -23.154 -0.741 41.149 1.00 56.31 131 ILE A CA 1
ATOM 1022 C C . ILE A 1 131 ? -24.582 -1.014 41.627 1.00 56.31 131 ILE A C 1
ATOM 1024 O O . ILE A 1 131 ? -25.539 -0.450 41.100 1.00 56.31 131 ILE A O 1
ATOM 1028 N N . ILE A 1 132 ? -24.729 -1.891 42.621 1.00 60.84 132 ILE A N 1
ATOM 1029 C CA . ILE A 1 132 ? -26.018 -2.131 43.279 1.00 60.84 132 ILE A CA 1
ATOM 1030 C C . ILE A 1 132 ? -26.258 -0.978 44.253 1.00 60.84 132 ILE A C 1
ATOM 1032 O O . ILE A 1 132 ? -25.564 -0.856 45.262 1.00 60.84 132 ILE A O 1
ATOM 1036 N N . ILE A 1 133 ? -27.242 -0.134 43.952 1.00 57.75 133 ILE A N 1
ATOM 1037 C CA . ILE A 1 133 ? -27.649 0.976 44.815 1.00 57.75 133 ILE A CA 1
ATOM 1038 C C . ILE A 1 133 ? -28.996 0.608 45.430 1.00 57.75 133 ILE A C 1
ATOM 1040 O O . ILE A 1 133 ? -29.992 0.447 44.726 1.00 57.75 133 ILE A O 1
ATOM 1044 N N . VAL A 1 134 ? -29.024 0.461 46.755 1.00 64.12 134 VAL A N 1
ATOM 1045 C CA . VAL A 1 134 ? -30.268 0.238 47.497 1.00 64.12 134 VAL A CA 1
ATOM 1046 C C . VAL A 1 134 ? -30.921 1.594 47.731 1.00 64.12 134 VAL A C 1
ATOM 1048 O O . VAL A 1 134 ? -30.445 2.393 48.535 1.00 64.12 134 VAL A O 1
ATOM 1051 N N . VAL A 1 135 ? -32.007 1.857 47.011 1.00 63.34 135 VAL A N 1
ATOM 1052 C CA . VAL A 1 135 ? -32.814 3.072 47.158 1.00 63.34 135 VAL A CA 1
ATOM 1053 C C . VAL A 1 135 ? -34.113 2.759 47.885 1.00 63.34 135 VAL A C 1
ATOM 1055 O O . VAL A 1 135 ? -34.763 1.757 47.604 1.00 63.34 135 VAL A O 1
ATOM 1058 N N . GLN A 1 136 ? -34.503 3.628 48.819 1.00 60.81 136 GLN A N 1
ATOM 1059 C CA . GLN A 1 136 ? -35.801 3.526 49.498 1.00 60.81 136 GLN A CA 1
ATOM 1060 C C . GLN A 1 136 ? -36.964 3.854 48.552 1.00 60.81 136 GLN A C 1
ATOM 1062 O O . GLN A 1 136 ? -38.061 3.336 48.732 1.00 60.81 136 GLN A O 1
ATOM 1067 N N . ASN A 1 137 ? -36.713 4.685 47.533 1.00 71.81 137 ASN A N 1
ATOM 1068 C CA . ASN A 1 137 ? -37.690 5.065 46.524 1.00 71.81 137 ASN A CA 1
ATOM 1069 C C . ASN A 1 137 ? -37.086 4.936 45.115 1.00 71.81 137 ASN A C 1
ATOM 1071 O O . ASN A 1 137 ? -36.255 5.743 44.694 1.00 71.81 137 ASN A O 1
ATOM 1075 N N . ALA A 1 138 ? -37.492 3.895 44.387 1.00 64.50 138 ALA A N 1
ATOM 1076 C CA . ALA A 1 138 ? -37.000 3.624 43.037 1.00 64.50 138 ALA A CA 1
ATOM 1077 C C . ALA A 1 138 ? -37.456 4.683 42.017 1.00 64.50 138 ALA A C 1
ATOM 1079 O O . ALA A 1 138 ? -36.732 4.970 41.065 1.00 64.50 138 ALA A O 1
ATOM 1080 N N . GLU A 1 139 ? -38.626 5.291 42.222 1.00 69.81 139 GLU A N 1
ATOM 1081 C CA . GLU A 1 139 ? -39.222 6.256 41.291 1.00 69.81 139 GLU A CA 1
ATOM 1082 C C . GLU A 1 139 ? -38.468 7.589 41.305 1.00 69.81 139 GLU A C 1
ATOM 1084 O O . GLU A 1 139 ? -38.185 8.169 40.254 1.00 69.81 139 GLU A O 1
ATOM 1089 N N . GLU A 1 140 ? -38.082 8.050 42.495 1.00 73.06 140 GLU A N 1
ATOM 1090 C CA . GLU A 1 140 ? -37.261 9.250 42.666 1.00 73.06 140 GLU A CA 1
ATOM 1091 C C . GLU A 1 140 ? -35.868 9.059 42.050 1.00 73.06 140 GLU A C 1
ATOM 1093 O O . GLU A 1 140 ? -35.367 9.929 41.332 1.00 73.06 140 GLU A O 1
ATOM 1098 N N . TYR A 1 141 ? -35.278 7.878 42.247 1.00 68.19 141 TYR A N 1
ATOM 1099 C CA . TYR A 1 141 ? -33.973 7.548 41.686 1.00 68.19 141 TYR A CA 1
ATOM 1100 C C . TYR A 1 141 ? -33.986 7.469 40.154 1.00 68.19 141 TYR A C 1
ATOM 1102 O O . TYR A 1 141 ? -33.076 7.992 39.509 1.00 68.19 141 TYR A O 1
ATOM 1110 N N . LEU A 1 142 ? -35.025 6.868 39.565 1.00 70.81 142 LEU A N 1
ATOM 1111 C CA . LEU A 1 142 ? -35.208 6.784 38.112 1.00 70.81 142 LEU A CA 1
ATOM 1112 C C . LEU A 1 142 ? -35.455 8.157 37.475 1.00 70.81 142 LEU A C 1
ATOM 1114 O O . LEU A 1 142 ? -34.959 8.416 36.379 1.00 70.81 142 LEU A O 1
ATOM 1118 N N . ARG A 1 143 ? -36.160 9.068 38.165 1.00 73.75 143 ARG A N 1
ATOM 1119 C CA . ARG A 1 143 ? -36.302 10.464 37.710 1.00 73.75 143 ARG A CA 1
ATOM 1120 C C . ARG A 1 143 ? -34.974 11.212 37.708 1.00 73.75 143 ARG A C 1
ATOM 1122 O O . ARG A 1 143 ? -34.740 12.005 36.800 1.00 73.75 143 ARG A O 1
ATOM 1129 N N . ALA A 1 144 ? -34.128 10.977 38.708 1.00 72.69 144 ALA A N 1
ATOM 1130 C CA . ALA A 1 144 ? -32.808 11.597 38.789 1.00 72.69 144 ALA A CA 1
ATOM 1131 C C . ALA A 1 144 ? -31.791 10.958 37.825 1.00 72.69 144 ALA A C 1
ATOM 1133 O O . ALA A 1 144 ? -30.863 11.632 37.384 1.00 72.69 144 ALA A O 1
ATOM 1134 N N . ASN A 1 145 ? -31.968 9.679 37.472 1.00 69.38 145 ASN A N 1
ATOM 1135 C CA . ASN A 1 145 ? -31.031 8.909 36.652 1.00 69.38 145 ASN A CA 1
ATOM 1136 C C . ASN A 1 145 ? -31.761 8.184 35.504 1.00 69.38 145 ASN A C 1
ATOM 1138 O O . ASN A 1 145 ? -31.868 6.956 35.516 1.00 69.38 145 ASN A O 1
ATOM 1142 N N . PRO A 1 146 ? -32.231 8.915 34.476 1.00 66.00 146 PRO A N 1
ATOM 1143 C CA . PRO A 1 146 ? -33.051 8.352 33.398 1.00 66.00 146 PRO A CA 1
ATOM 1144 C C . PRO A 1 146 ? -32.322 7.319 32.521 1.00 66.00 146 PRO A C 1
ATOM 1146 O O . PRO A 1 146 ? -32.969 6.546 31.824 1.00 66.00 146 PRO A O 1
ATOM 1149 N N . ASN A 1 147 ? -30.986 7.278 32.566 1.00 66.06 147 ASN A N 1
ATOM 1150 C CA . ASN A 1 147 ? -30.162 6.314 31.827 1.00 66.06 147 ASN A CA 1
ATOM 1151 C C . ASN A 1 147 ? -29.740 5.092 32.670 1.00 66.06 147 ASN A C 1
ATOM 1153 O O . ASN A 1 147 ? -28.969 4.259 32.190 1.00 66.06 147 ASN A O 1
ATOM 1157 N N . ALA A 1 148 ? -30.188 4.980 33.927 1.00 57.19 148 ALA A N 1
ATOM 1158 C CA . ALA A 1 148 ? -29.843 3.848 34.783 1.00 57.19 148 ALA A CA 1
ATOM 1159 C C . ALA A 1 148 ? -30.626 2.587 34.374 1.00 57.19 148 ALA A C 1
ATOM 1161 O O . ALA A 1 148 ? -31.854 2.591 34.317 1.00 57.19 148 ALA A O 1
ATOM 1162 N N . GLN A 1 149 ? -29.922 1.476 34.142 1.00 58.44 149 GLN A N 1
ATOM 1163 C CA . GLN A 1 149 ? -30.547 0.156 34.018 1.00 58.44 149 GLN A CA 1
ATOM 1164 C C . GLN A 1 149 ? -30.815 -0.394 35.423 1.00 58.44 149 GLN A C 1
ATOM 1166 O O . GLN A 1 149 ? -29.936 -0.981 36.051 1.00 58.44 149 GLN A O 1
ATOM 1171 N N . VAL A 1 150 ? -32.017 -0.148 35.946 1.00 56.69 150 VAL A N 1
ATOM 1172 C CA . VAL A 1 150 ? -32.403 -0.553 37.305 1.00 56.69 150 VAL A CA 1
ATOM 1173 C C . VAL A 1 150 ? -33.052 -1.936 37.278 1.00 56.69 150 VAL A C 1
ATOM 1175 O O . VAL A 1 150 ? -34.088 -2.130 36.646 1.00 56.69 150 VAL A O 1
ATOM 1178 N N . GLN A 1 151 ? -32.476 -2.897 38.004 1.00 55.34 151 GLN A N 1
ATOM 1179 C CA . GLN A 1 151 ? -33.139 -4.164 38.313 1.00 55.34 151 GLN A CA 1
ATOM 1180 C C . GLN A 1 151 ? -33.831 -4.031 39.676 1.00 55.34 151 GLN A C 1
ATOM 1182 O O . GLN A 1 151 ? -33.176 -4.015 40.716 1.00 55.34 151 GLN A O 1
ATOM 1187 N N . ILE A 1 152 ? -35.159 -3.885 39.67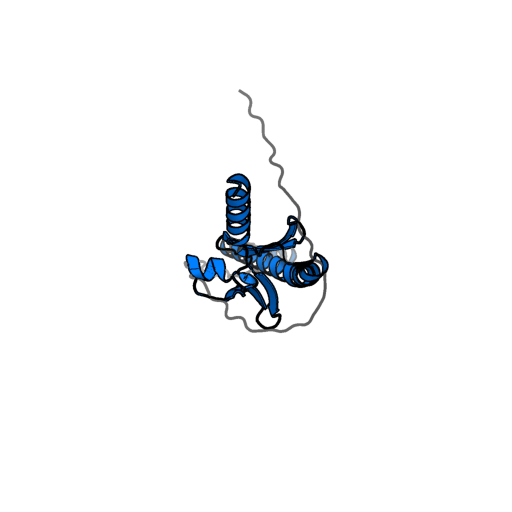9 1.00 56.66 152 ILE A N 1
ATOM 1188 C CA . ILE A 1 152 ? -35.947 -3.769 40.915 1.00 56.66 152 ILE A CA 1
ATOM 1189 C C . ILE A 1 152 ? -36.093 -5.166 41.524 1.00 56.66 152 ILE A C 1
ATOM 1191 O O . ILE A 1 152 ? -36.795 -6.016 40.977 1.00 56.66 152 ILE A O 1
ATOM 1195 N N . VAL A 1 153 ? -35.440 -5.410 42.660 1.00 57.03 153 VAL A N 1
ATOM 1196 C CA . VAL A 1 153 ? -35.588 -6.657 43.424 1.00 57.03 153 VAL A CA 1
ATOM 1197 C C . VAL A 1 153 ? -36.612 -6.412 44.534 1.00 57.03 153 VAL A C 1
ATOM 1199 O O . VAL A 1 153 ? -36.365 -5.619 45.440 1.00 57.03 153 VAL A O 1
ATOM 1202 N N . GLN A 1 154 ? -37.789 -7.042 44.449 1.00 50.12 154 GLN A N 1
ATOM 1203 C CA . GLN A 1 154 ? -38.832 -6.911 45.474 1.00 50.12 154 GLN A CA 1
ATOM 1204 C C . GLN A 1 154 ? -38.324 -7.461 46.815 1.00 50.12 154 GLN A C 1
ATOM 1206 O O . GLN A 1 154 ? -37.781 -8.564 46.879 1.00 50.12 154 GLN A O 1
ATOM 1211 N N . GLN A 1 155 ? -38.487 -6.674 47.885 1.00 47.19 155 GLN A N 1
ATOM 1212 C CA . GLN A 1 155 ? -38.124 -7.040 49.256 1.00 47.19 155 GLN A CA 1
ATOM 1213 C C . GLN A 1 155 ? -38.974 -8.220 49.742 1.00 47.19 155 GLN A C 1
ATOM 1215 O O . GLN A 1 155 ? -40.014 -8.063 50.373 1.00 47.19 155 GLN A O 1
ATOM 1220 N N . GLY A 1 156 ? -38.503 -9.423 49.449 1.00 46.91 156 GLY A N 1
ATOM 1221 C CA . GLY A 1 156 ? -39.024 -10.670 49.978 1.00 46.91 156 GLY A CA 1
ATOM 1222 C C . GLY A 1 156 ? -37.913 -11.704 49.923 1.00 46.91 156 GLY A C 1
ATOM 1223 O O . GLY A 1 156 ? -37.870 -12.505 49.001 1.00 46.91 156 GLY A O 1
ATOM 1224 N N . ASN A 1 157 ? -37.007 -11.660 50.906 1.00 43.78 157 ASN A N 1
ATOM 1225 C CA . ASN A 1 157 ? -35.847 -12.551 51.055 1.00 43.78 157 ASN A CA 1
ATOM 1226 C C . ASN A 1 157 ? -34.672 -12.282 50.084 1.00 43.78 157 ASN A C 1
ATOM 1228 O O . ASN A 1 157 ? -34.399 -13.044 49.159 1.00 43.78 157 ASN A O 1
ATOM 1232 N N . TYR A 1 158 ? -33.917 -11.203 50.330 1.00 41.47 158 TYR A N 1
ATOM 1233 C CA . TYR A 1 158 ? -32.653 -10.956 49.630 1.00 41.47 158 TYR A CA 1
ATOM 1234 C C . TYR A 1 158 ? -31.540 -11.846 50.209 1.00 41.47 158 TYR A C 1
ATOM 1236 O O . TYR A 1 158 ? -30.933 -11.520 51.226 1.00 41.47 158 TYR A O 1
ATOM 1244 N N . ASN A 1 159 ? -31.277 -12.977 49.554 1.00 41.62 159 ASN A N 1
ATOM 1245 C CA . ASN A 1 159 ? -30.031 -13.727 49.692 1.00 41.62 159 ASN A CA 1
ATOM 1246 C C . ASN A 1 159 ? -29.226 -13.465 48.408 1.00 41.62 159 ASN A C 1
ATOM 1248 O O . ASN A 1 159 ? -29.718 -13.834 47.337 1.00 41.62 159 ASN A O 1
ATOM 1252 N N . PRO A 1 160 ? -28.061 -12.787 48.446 1.00 38.44 160 PRO A N 1
ATOM 1253 C CA . PRO A 1 160 ? -27.304 -12.501 47.235 1.00 38.44 160 PRO A CA 1
ATOM 1254 C C . PRO A 1 160 ? -26.832 -13.827 46.640 1.00 38.44 160 PRO A C 1
ATOM 1256 O O . PRO A 1 160 ? -25.858 -14.430 47.086 1.00 38.44 160 PRO A O 1
ATOM 1259 N N . THR A 1 161 ? -27.559 -14.315 45.639 1.00 38.50 161 THR A N 1
ATOM 1260 C CA . THR A 1 161 ? -27.108 -15.467 44.870 1.00 38.50 161 THR A CA 1
ATOM 1261 C C . THR A 1 161 ? -25.908 -14.980 44.071 1.00 38.50 161 THR A C 1
ATOM 1263 O O . THR A 1 161 ? -25.980 -13.930 43.445 1.00 38.50 161 THR A O 1
ATOM 1266 N N . SER A 1 162 ? -24.789 -15.694 44.126 1.00 37.53 162 SER A N 1
ATOM 1267 C CA . SER A 1 162 ? -23.673 -15.495 43.201 1.00 37.53 162 SER A CA 1
ATOM 1268 C C . SER A 1 162 ? -24.222 -15.574 41.768 1.00 37.53 162 SER A C 1
ATOM 1270 O O . SER A 1 162 ? -24.608 -16.651 41.316 1.00 37.53 162 SER A O 1
ATOM 1272 N N . ILE A 1 163 ? -24.371 -14.434 41.083 1.00 40.16 163 ILE A N 1
ATOM 1273 C CA . ILE A 1 163 ? -24.978 -14.392 39.747 1.00 40.16 163 ILE A CA 1
ATOM 1274 C C . ILE A 1 163 ? -23.872 -14.600 38.710 1.00 40.16 163 ILE A C 1
ATOM 1276 O O . ILE A 1 163 ? -23.070 -13.713 38.427 1.00 40.16 163 ILE A O 1
ATOM 1280 N N . LEU A 1 164 ? -23.847 -15.818 38.168 1.00 30.23 164 LEU A N 1
ATOM 1281 C CA . LEU A 1 164 ? -23.260 -16.176 36.876 1.00 30.23 164 LEU A CA 1
ATOM 1282 C C . LEU A 1 164 ? -23.790 -15.249 35.763 1.00 30.23 164 LEU A C 1
ATOM 1284 O O . LEU A 1 164 ? -24.941 -14.821 35.829 1.00 30.23 164 LEU A O 1
ATOM 1288 N N . PRO A 1 165 ? -23.006 -14.961 34.712 1.00 32.16 165 PRO A N 1
ATOM 1289 C CA . PRO A 1 165 ? -23.394 -14.004 33.681 1.00 32.16 165 PRO A CA 1
ATOM 1290 C C . PRO A 1 165 ? -24.653 -14.470 32.937 1.00 32.16 165 PRO A C 1
ATOM 1292 O O . PRO A 1 165 ? -24.646 -15.494 32.255 1.00 32.16 165 PRO A O 1
ATOM 1295 N N . ILE A 1 166 ? -25.733 -13.693 33.034 1.00 36.69 166 ILE A N 1
ATOM 1296 C CA . ILE A 1 166 ? -26.914 -13.857 32.185 1.00 36.69 166 ILE A CA 1
ATOM 1297 C C . ILE A 1 166 ? -26.553 -13.306 30.799 1.00 36.69 166 ILE A C 1
ATOM 1299 O O . ILE A 1 166 ? -26.377 -12.099 30.626 1.00 36.69 166 ILE A O 1
ATOM 1303 N N . GLN A 1 167 ? -26.440 -14.192 29.805 1.00 32.97 167 GLN A N 1
ATOM 1304 C CA . GLN A 1 167 ? -26.471 -13.816 28.391 1.00 32.97 167 GLN A CA 1
ATOM 1305 C C . GLN A 1 167 ? -27.816 -13.136 28.097 1.00 32.97 167 GLN A C 1
ATOM 1307 O O . GLN A 1 167 ? -28.863 -13.781 28.129 1.00 32.97 167 GLN A O 1
ATOM 1312 N N . GLN A 1 168 ? -27.802 -11.836 27.794 1.00 37.25 168 GLN A N 1
ATOM 1313 C CA . GLN A 1 168 ? -28.972 -11.153 27.246 1.00 37.25 168 GLN A CA 1
ATOM 1314 C C . GLN A 1 168 ? -29.243 -11.664 25.823 1.00 37.25 168 GLN A C 1
ATOM 1316 O O . GLN A 1 168 ? -28.594 -11.250 24.864 1.00 37.25 168 GLN A O 1
ATOM 1321 N N . GLN A 1 169 ? -30.233 -12.546 25.675 1.00 29.30 169 GLN A N 1
ATOM 1322 C CA . GLN A 1 169 ? -30.989 -12.663 24.430 1.00 29.30 169 GLN A CA 1
ATOM 1323 C C . GLN A 1 169 ? -31.803 -11.375 24.256 1.00 29.30 169 GLN A C 1
ATOM 1325 O O . GLN A 1 169 ? -32.736 -11.116 25.013 1.00 29.30 169 GLN A O 1
ATOM 1330 N N . GLN A 1 170 ? -31.427 -10.549 23.280 1.00 31.16 170 GLN A N 1
ATOM 1331 C CA . GLN A 1 170 ? -32.205 -9.383 22.862 1.00 31.16 170 GLN A CA 1
ATOM 1332 C C . GLN A 1 170 ? -33.471 -9.829 22.111 1.00 31.16 170 GLN A C 1
ATOM 1334 O O . GLN A 1 170 ? -33.350 -10.536 21.108 1.00 31.16 170 GLN A O 1
ATOM 1339 N N . PRO A 1 171 ? -34.671 -9.349 22.473 1.00 31.00 171 PRO A N 1
ATOM 1340 C CA . PRO A 1 171 ? -35.742 -9.166 21.511 1.00 31.00 171 PRO A CA 1
ATOM 1341 C C . PRO A 1 171 ? -35.514 -7.836 20.783 1.00 31.00 171 PRO A C 1
ATOM 1343 O O . PRO A 1 171 ? -35.410 -6.775 21.399 1.00 31.00 171 PRO A O 1
ATOM 1346 N N . ILE A 1 172 ? -35.431 -7.904 19.457 1.00 34.75 172 ILE A N 1
ATOM 1347 C CA . ILE A 1 172 ? -35.372 -6.748 18.563 1.00 34.75 172 ILE A CA 1
ATOM 1348 C C . ILE A 1 172 ? -36.704 -5.995 18.688 1.00 34.75 172 ILE A C 1
ATOM 1350 O O . ILE A 1 172 ? -37.728 -6.473 18.208 1.00 34.75 172 ILE A O 1
ATOM 1354 N N . MET A 1 173 ? -36.697 -4.814 19.306 1.00 31.59 173 MET A N 1
ATOM 1355 C CA . MET A 1 173 ? -37.756 -3.819 19.118 1.00 31.59 173 MET A CA 1
ATOM 1356 C C . MET A 1 173 ? -37.171 -2.623 18.370 1.00 31.59 173 MET A C 1
ATOM 1358 O O . MET A 1 173 ? -36.422 -1.819 18.919 1.00 31.59 173 MET A O 1
ATOM 1362 N N . GLN A 1 174 ? -37.495 -2.553 17.078 1.00 31.69 174 GLN A N 1
ATOM 1363 C CA . GLN A 1 174 ? -37.276 -1.390 16.226 1.00 31.69 174 GLN A CA 1
ATOM 1364 C C . GLN A 1 174 ? -38.164 -0.235 16.694 1.00 31.69 174 GLN A C 1
ATOM 1366 O O . GLN A 1 174 ? -39.384 -0.365 16.688 1.00 31.69 174 GLN A O 1
ATOM 1371 N N . PHE A 1 175 ? -37.558 0.913 16.994 1.00 29.19 175 PHE A N 1
ATOM 1372 C CA . PHE A 1 175 ? -38.228 2.213 16.943 1.00 29.19 175 PHE A CA 1
ATOM 1373 C C . PHE A 1 175 ? -37.322 3.242 16.240 1.00 29.19 175 PHE A C 1
ATOM 1375 O O . PHE A 1 175 ? -36.103 3.059 16.210 1.00 29.19 175 PHE A O 1
ATOM 1382 N N . PRO A 1 176 ? -37.903 4.258 15.573 1.00 31.59 176 PRO A N 1
ATOM 1383 C CA . PRO A 1 176 ? -37.290 4.923 14.430 1.00 31.59 176 PRO A CA 1
ATOM 1384 C C . PRO A 1 176 ? -36.389 6.110 14.796 1.00 31.59 176 PRO A C 1
ATOM 1386 O O . PRO A 1 176 ? -36.566 6.763 15.818 1.00 31.59 176 PRO A O 1
ATOM 1389 N N . ASN A 1 177 ? -35.450 6.376 13.879 1.00 38.19 177 ASN A N 1
ATOM 1390 C CA . ASN A 1 177 ? -34.613 7.570 13.708 1.00 38.19 177 ASN A CA 1
ATOM 1391 C C . ASN A 1 177 ? -35.050 8.825 14.485 1.00 38.19 177 ASN A C 1
ATOM 1393 O O . ASN A 1 177 ? -36.051 9.441 14.121 1.00 38.19 177 ASN A O 1
ATOM 1397 N N . GLN A 1 178 ? -34.187 9.307 15.388 1.00 33.97 178 GLN A N 1
ATOM 1398 C CA . GLN A 1 178 ? -33.977 10.744 15.581 1.00 33.97 178 GLN A CA 1
ATOM 1399 C C . GLN A 1 178 ? -32.489 11.063 15.779 1.00 33.97 178 GLN A C 1
ATOM 1401 O O . GLN A 1 178 ? -31.778 10.438 16.560 1.00 33.97 178 GLN A O 1
ATOM 1406 N N . GLN A 1 179 ? -32.043 12.033 14.986 1.00 33.47 179 GLN A N 1
ATOM 1407 C CA . GLN A 1 179 ? -30.721 12.646 14.957 1.00 33.47 179 GLN A CA 1
ATOM 1408 C C . GLN A 1 179 ? -30.492 13.484 16.226 1.00 33.47 179 GLN A C 1
ATOM 1410 O O . GLN A 1 179 ? -31.408 14.181 16.656 1.00 33.47 179 GLN A O 1
ATOM 1415 N N . GLY A 1 180 ? -29.271 13.511 16.776 1.00 27.61 180 GLY A N 1
ATOM 1416 C CA . GLY A 1 180 ? -28.921 14.504 17.800 1.00 27.61 180 GLY A CA 1
ATOM 1417 C C . GLY A 1 180 ? -27.599 14.281 18.540 1.00 27.61 180 GLY A C 1
ATOM 1418 O O . GLY A 1 180 ? -27.528 13.443 19.424 1.00 27.61 180 GLY A O 1
ATOM 1419 N N . ALA A 1 181 ? -26.597 15.089 18.178 1.00 30.06 181 ALA A N 1
ATOM 1420 C CA . ALA A 1 181 ? -25.457 15.589 18.963 1.00 30.06 181 ALA A CA 1
ATOM 1421 C C . ALA A 1 181 ? -24.612 14.625 19.835 1.00 30.06 181 ALA A C 1
ATOM 1423 O O . ALA A 1 181 ? -24.994 14.189 20.915 1.00 30.06 181 ALA A O 1
ATOM 1424 N N . VAL A 1 182 ? -23.356 14.447 19.416 1.00 33.25 182 VAL A N 1
ATOM 1425 C CA . VAL A 1 182 ? -22.247 13.945 20.241 1.00 33.25 182 VAL A CA 1
ATOM 1426 C C . VAL A 1 182 ? -21.854 15.033 21.253 1.00 33.25 182 VAL A C 1
ATOM 1428 O O . VAL A 1 182 ? -21.410 16.102 20.839 1.00 33.25 182 VAL A O 1
ATOM 1431 N N . SER A 1 183 ? -21.973 14.783 22.563 1.00 31.09 183 SER A N 1
ATOM 1432 C CA . SER A 1 183 ? -21.350 15.624 23.600 1.00 31.09 183 SER A CA 1
ATOM 1433 C C . SER A 1 183 ? -20.474 14.783 24.529 1.00 31.09 183 SER A C 1
ATOM 1435 O O . SER A 1 183 ? -20.969 13.880 25.203 1.00 31.09 183 SER A O 1
ATOM 1437 N N . TYR A 1 184 ? -19.179 15.091 24.578 1.00 32.84 184 TYR A N 1
ATOM 1438 C CA . TYR A 1 184 ? -18.245 14.563 25.573 1.00 32.84 184 TYR A CA 1
ATOM 1439 C C . TYR A 1 184 ? -18.441 15.298 26.909 1.00 32.84 184 TYR A C 1
ATOM 1441 O O . TYR A 1 184 ? -18.512 16.528 26.889 1.00 32.84 184 TYR A O 1
ATOM 1449 N N . PRO A 1 185 ? -18.438 1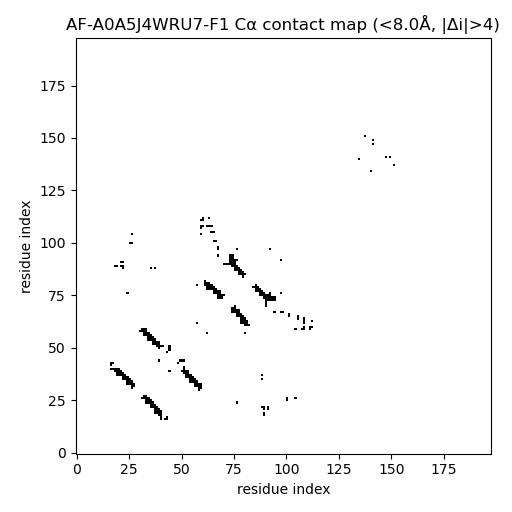4.626 28.072 1.00 38.75 185 PRO A N 1
ATOM 1450 C CA . PRO A 1 185 ? -18.178 15.310 29.328 1.00 38.75 185 PRO A CA 1
ATOM 1451 C C . PRO A 1 185 ? -16.668 15.369 29.606 1.00 38.75 185 PRO A C 1
ATOM 1453 O O . PRO A 1 185 ? -16.020 14.363 29.890 1.00 38.75 185 PRO A O 1
ATOM 1456 N N . THR A 1 186 ? -16.124 16.584 29.532 1.00 36.62 186 THR A N 1
ATOM 1457 C CA . THR A 1 186 ? -14.898 17.002 30.224 1.00 36.62 186 THR A CA 1
ATOM 1458 C C . THR A 1 186 ? -15.227 17.202 31.699 1.00 36.62 186 THR A C 1
ATOM 1460 O O . THR A 1 186 ? -16.014 18.091 31.997 1.00 36.62 186 THR A O 1
ATOM 1463 N N . THR A 1 187 ? -14.575 16.470 32.604 1.00 37.28 187 THR A N 1
ATOM 1464 C CA . THR A 1 187 ? -14.233 16.953 33.956 1.00 37.28 187 THR A CA 1
ATOM 1465 C C . THR A 1 187 ? -13.126 16.083 34.558 1.00 37.28 187 THR A C 1
ATOM 1467 O O . THR A 1 187 ? -13.303 14.900 34.836 1.00 37.28 187 THR A O 1
ATOM 1470 N N . VAL A 1 188 ? -11.959 16.696 34.755 1.00 34.62 188 VAL A N 1
ATOM 1471 C CA . VAL A 1 188 ? -10.871 16.192 35.602 1.00 34.62 188 VAL A CA 1
ATOM 1472 C C . VAL A 1 188 ? -11.211 16.591 37.043 1.00 34.62 188 VAL A C 1
ATOM 1474 O O . VAL A 1 188 ? -11.435 17.781 37.264 1.00 34.62 188 VAL A O 1
ATOM 1477 N N . PRO A 1 189 ? -11.275 15.677 38.028 1.00 38.34 189 PRO A N 1
ATOM 1478 C CA . PRO A 1 189 ? -11.415 16.085 39.418 1.00 38.34 189 PRO A CA 1
ATOM 1479 C C . PRO A 1 189 ? -10.074 16.571 39.989 1.00 38.34 189 PRO A C 1
ATOM 1481 O O . PRO A 1 189 ? -9.050 15.890 39.943 1.00 38.34 189 PRO A O 1
ATOM 1484 N N . GLU A 1 190 ? -10.132 17.786 40.520 1.00 30.91 190 GLU A N 1
ATOM 1485 C CA . GLU A 1 190 ? -9.121 18.509 41.281 1.00 30.91 190 GLU A CA 1
ATOM 1486 C C . GLU A 1 190 ? -8.863 17.816 42.633 1.00 30.91 190 GLU A C 1
ATOM 1488 O O . GLU A 1 190 ? -9.772 17.664 43.449 1.00 30.91 190 GLU A O 1
ATOM 1493 N N . TYR A 1 191 ? -7.624 17.386 42.889 1.00 36.03 191 TYR A N 1
ATOM 1494 C CA . TYR A 1 191 ? -7.216 16.910 44.213 1.00 36.03 191 TYR A CA 1
ATOM 1495 C C . TYR A 1 191 ? -6.770 18.097 45.073 1.00 36.03 191 TYR A C 1
ATOM 1497 O O . TYR A 1 191 ? -5.673 18.628 44.899 1.00 36.03 191 TYR A O 1
ATOM 1505 N N . SER A 1 192 ? -7.609 18.475 46.040 1.00 32.56 192 SER A N 1
ATOM 1506 C CA . SER A 1 192 ? -7.211 19.320 47.170 1.00 32.56 192 SER A CA 1
ATOM 1507 C C . SER A 1 192 ? -6.181 18.588 48.035 1.00 32.56 192 SER A C 1
ATOM 1509 O O . SER A 1 192 ? -6.475 17.545 48.620 1.00 32.56 192 SER A O 1
ATOM 1511 N N . GLN A 1 193 ? -4.975 19.146 48.143 1.00 38.28 193 GLN A N 1
ATOM 1512 C CA . GLN A 1 193 ? -3.993 18.727 49.140 1.00 38.28 193 GLN A CA 1
ATOM 1513 C C . GLN A 1 193 ? -4.329 19.390 50.478 1.00 38.28 193 GLN A C 1
ATOM 1515 O O . GLN A 1 193 ? -4.173 20.598 50.652 1.00 38.28 193 GLN A O 1
ATOM 1520 N N . VAL A 1 194 ? -4.793 18.588 51.436 1.00 38.31 194 VAL A N 1
ATOM 1521 C CA . VAL A 1 194 ? -4.907 19.002 52.835 1.00 38.31 194 VAL A CA 1
ATOM 1522 C C . VAL A 1 194 ? -3.515 18.953 53.458 1.00 38.31 194 VAL A C 1
ATOM 1524 O O . VAL A 1 194 ? -2.901 17.893 53.571 1.00 38.31 194 VAL A O 1
ATOM 1527 N N . ALA A 1 195 ? -3.022 20.123 53.857 1.00 34.62 195 ALA A N 1
ATOM 1528 C CA . ALA A 1 195 ? -1.800 20.289 54.625 1.00 34.62 195 ALA A CA 1
ATOM 1529 C C . ALA A 1 195 ? -1.910 19.599 55.993 1.00 34.62 195 ALA A C 1
ATOM 1531 O O . ALA A 1 195 ? -2.876 19.805 56.728 1.00 34.62 195 ALA A O 1
ATOM 1532 N N . THR A 1 196 ? -0.878 18.853 56.384 1.00 35.38 196 THR A N 1
ATOM 1533 C CA . THR A 1 196 ? -0.628 18.529 57.792 1.00 35.38 196 THR A CA 1
ATOM 1534 C C . THR A 1 196 ? 0.792 18.948 58.147 1.00 35.38 196 THR A C 1
ATOM 1536 O O . THR A 1 196 ? 1.760 18.524 57.525 1.00 35.38 196 THR A O 1
ATOM 1539 N N . LYS A 1 197 ? 0.874 19.859 59.120 1.00 36.69 197 LYS A N 1
ATOM 1540 C CA . LYS A 1 197 ? 2.098 20.338 59.762 1.00 36.69 197 LYS A CA 1
ATOM 1541 C C . LYS A 1 197 ? 2.698 19.237 60.636 1.00 36.69 197 LYS A C 1
ATOM 1543 O O . LYS A 1 197 ? 1.949 18.624 61.397 1.00 36.69 197 LYS A O 1
ATOM 1548 N N . GLN A 1 198 ? 4.023 19.119 60.622 1.00 33.78 198 GLN A N 1
ATOM 1549 C CA . GLN A 1 198 ? 4.853 18.876 61.805 1.00 33.78 198 GLN A CA 1
ATOM 1550 C C . GLN A 1 198 ? 6.100 19.749 61.703 1.00 33.78 198 GLN A C 1
ATOM 1552 O O . GLN A 1 198 ? 6.613 19.884 60.570 1.00 33.78 198 GLN A O 1
#

Fold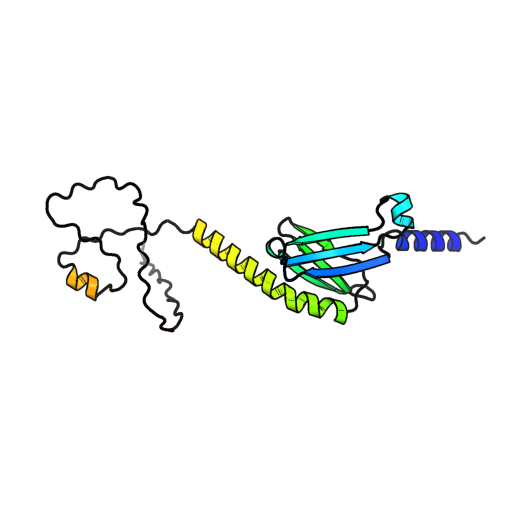seek 3Di:
DDVVVVVVVVVVVVVVQPAFPDWDWDADPVQQKIKIKTAHDPSVCVPPNVDRIDIDMDRLLQWPDWDWDDDPDAIKTWTQGPVRDIDIHPRHHHPVVCVVVCVVRVVVSVVSVVVVVVVVVVVPPDDPDDDDDDDPDPVVVCVVPVPDPDDDDPPDDDDPDPDDDDDDPDDDDDDDDDDDDDDDDDDDDDDDDDDDDD

Secondary structure (DSSP, 8-state):
--HHHHHHHHHHHHHHHTS-SEEEEEEETTTTEEEEEEE--HHHHHHT---SEEEEEEEGGGEEEEEEEE-SSSEEEEEEETTS-EEE--S-B-HHHHHHHHHHHHHHHHHHHHHHHHHHHHHHSPPP-------S-HHHHHHH-TT-------SS-------------------------------PPP--------

pLDDT: mean 71.17, std 21.91, range [27.61, 94.31]

Solvent-accessible surface area (backbone atoms only — not comparable to full-atom values): 12856 Å² total; per-residue (Å²): 132,66,68,68,60,53,54,50,52,52,50,54,49,59,64,57,39,78,43,59,74,47,68,48,78,47,76,42,81,89,79,39,30,40,35,44,36,36,32,47,28,67,66,32,26,75,75,79,39,80,61,59,63,52,74,49,76,42,50,42,86,50,40,70,48,75,48,78,43,85,48,95,90,26,25,17,54,35,41,32,32,70,85,71,51,75,47,68,52,66,62,69,36,56,68,79,72,50,49,63,57,48,68,65,44,49,61,57,30,52,52,46,52,52,53,50,51,51,51,53,51,60,73,66,49,74,75,84,78,82,79,87,76,91,63,98,50,66,68,63,50,42,71,77,38,79,84,62,89,78,82,85,77,78,96,71,81,92,67,89,68,87,77,72,87,79,80,82,80,78,80,90,76,91,77,82,94,79,87,80,84,94,78,84,85,87,78,84,85,82,82,82,81,81,85,78,90,129

Radius of gyration: 31.47 Å; Cα contacts (8 Å, |Δi|>4): 183; chains: 1; bounding box: 83×36×84 Å

Nearest PDB structures (foldseek):
  5umr-assembly1_A  TM=7.897E-01  e=7.569E-02  Homo sapiens
  5ukk-assembly1_A  TM=5.688E-01  e=1.488E-01  Homo sapiens
  5he2-assembly1_A  TM=4.219E-01  e=6.694E-02  Bos taurus
  3pvu-assembly1_A  TM=3.392E-01  e=5.567E-02  Bos taurus
  5ukl-assembly1_A  TM=3.186E-01  e=4.354E-02  Homo sapiens

Sequence (198 aa):
MCPTLIFLSLYLMMFTIGHDIKATVTYNPNDKTITVENVRNPIFRLICCKSKVLAQTYAINRISNISNIKGCCFYKFSVVSLGQSIIQTDDFFEQSELSPIIEVVKPTIDAARLLEAQQRAAAIAPPPQQIIIVVQNAEEYLRANPNAQVQIVQQGNYNPTSILPIQQQQPIMQFPNQQGAVSYPTTVPEYSQVATKQ

Mean predicted aligned error: 17.96 Å